Protein AF-A0A8H7W5C8-F1 (afdb_monomer_lite)

Structure (mmCIF, N/CA/C/O backbone):
data_AF-A0A8H7W5C8-F1
#
_entry.id   AF-A0A8H7W5C8-F1
#
loop_
_atom_site.group_PDB
_atom_site.id
_atom_site.type_symbol
_atom_site.label_atom_id
_atom_site.label_alt_id
_atom_site.label_comp_id
_atom_site.label_asym_id
_atom_site.label_entity_id
_atom_site.label_seq_id
_atom_site.pdbx_PDB_ins_code
_atom_site.Cartn_x
_atom_site.Cartn_y
_atom_site.Cartn_z
_atom_site.occupancy
_atom_site.B_iso_or_equiv
_atom_site.auth_seq_id
_atom_site.auth_comp_id
_atom_site.auth_asym_id
_atom_site.auth_atom_id
_atom_site.pdbx_PDB_model_num
ATOM 1 N N . MET A 1 1 ? 24.691 13.355 7.843 1.00 32.84 1 MET A N 1
ATOM 2 C CA . MET A 1 1 ? 24.941 12.085 8.563 1.00 32.84 1 MET A CA 1
ATOM 3 C C . MET A 1 1 ? 23.835 11.106 8.195 1.00 32.84 1 MET A C 1
ATOM 5 O O . MET A 1 1 ? 22.680 11.508 8.289 1.00 32.84 1 MET A O 1
ATOM 9 N N . PRO A 1 2 ? 24.126 9.882 7.724 1.00 46.62 2 PRO A N 1
ATOM 10 C CA . PRO A 1 2 ? 23.074 8.929 7.395 1.00 46.62 2 PRO A CA 1
ATOM 11 C C . PRO A 1 2 ? 22.453 8.427 8.700 1.00 46.62 2 PRO A C 1
ATOM 13 O O . PRO A 1 2 ? 23.161 7.895 9.550 1.00 46.62 2 PRO A O 1
ATOM 16 N N . VAL A 1 3 ? 21.143 8.592 8.882 1.00 44.09 3 VAL A N 1
ATOM 17 C CA . VAL A 1 3 ? 20.421 7.868 9.935 1.00 44.09 3 VAL A CA 1
ATOM 18 C C . VAL A 1 3 ? 20.293 6.422 9.451 1.00 44.09 3 VAL A C 1
ATOM 20 O O . VAL A 1 3 ? 19.599 6.185 8.460 1.00 44.09 3 VAL A O 1
ATOM 23 N N . PRO A 1 4 ? 20.946 5.432 10.083 1.00 51.75 4 PRO A N 1
ATOM 24 C CA . PRO A 1 4 ? 20.813 4.050 9.649 1.00 51.75 4 PRO A CA 1
ATOM 25 C C . PRO A 1 4 ? 19.378 3.594 9.922 1.00 51.75 4 PRO A C 1
ATOM 27 O O . PRO A 1 4 ? 18.852 3.839 11.008 1.00 51.75 4 PRO A O 1
ATOM 30 N N . ALA A 1 5 ? 18.759 2.854 8.999 1.00 56.44 5 ALA A N 1
ATOM 31 C CA . ALA A 1 5 ? 17.424 2.261 9.178 1.00 56.44 5 ALA A CA 1
ATOM 32 C C . ALA A 1 5 ? 17.261 1.474 10.505 1.00 56.44 5 ALA A C 1
ATOM 34 O O . ALA A 1 5 ? 16.152 1.313 11.015 1.00 56.44 5 ALA A O 1
ATOM 35 N N . LYS A 1 6 ? 18.378 1.046 11.113 1.00 56.91 6 LYS A N 1
ATOM 36 C CA . LYS A 1 6 ? 18.454 0.418 12.441 1.00 56.91 6 LYS A CA 1
ATOM 37 C C . LYS A 1 6 ? 17.928 1.308 13.580 1.00 56.91 6 LYS A C 1
ATOM 39 O O . LYS A 1 6 ? 17.433 0.772 14.566 1.00 56.91 6 LYS A O 1
ATOM 44 N N . GLN A 1 7 ? 17.985 2.636 13.461 1.00 61.12 7 GLN A N 1
ATOM 45 C CA . GLN A 1 7 ? 17.582 3.558 14.531 1.00 61.12 7 GLN A CA 1
ATOM 46 C C . GLN A 1 7 ? 16.075 3.477 14.835 1.00 61.12 7 GLN A C 1
ATOM 48 O O . GLN A 1 7 ? 15.700 3.450 16.002 1.00 61.12 7 GLN A O 1
ATOM 53 N N . LYS A 1 8 ? 15.218 3.347 13.809 1.00 63.00 8 LYS A N 1
ATOM 54 C CA . LYS A 1 8 ? 13.753 3.265 13.988 1.00 63.00 8 LYS A CA 1
ATOM 55 C C . LYS A 1 8 ? 13.312 2.001 14.734 1.00 63.00 8 LYS A C 1
ATOM 57 O O . LYS A 1 8 ? 12.404 2.052 15.556 1.00 63.00 8 LYS A O 1
ATOM 62 N N . ARG A 1 9 ? 13.967 0.860 14.478 1.00 62.75 9 ARG A N 1
ATOM 63 C CA . ARG A 1 9 ? 13.699 -0.377 15.237 1.00 62.75 9 ARG A CA 1
ATOM 64 C C . ARG A 1 9 ? 14.157 -0.249 16.690 1.00 62.75 9 ARG A C 1
ATOM 66 O O . ARG A 1 9 ? 13.482 -0.747 17.579 1.00 62.75 9 ARG A O 1
ATOM 73 N N . ARG A 1 10 ? 15.267 0.458 16.932 1.00 60.44 10 ARG A N 1
ATOM 74 C CA . ARG A 1 10 ? 15.790 0.690 18.284 1.00 60.44 10 ARG A CA 1
ATOM 75 C C . ARG A 1 10 ? 14.876 1.588 19.106 1.00 60.44 10 ARG A C 1
ATOM 77 O O . ARG A 1 10 ? 14.645 1.273 20.261 1.00 60.44 10 ARG A O 1
ATOM 84 N N . THR A 1 11 ? 14.304 2.652 18.543 1.00 61.00 11 THR A N 1
ATOM 85 C CA . THR A 1 11 ? 13.407 3.550 19.297 1.00 61.00 11 THR A CA 1
ATOM 86 C C . THR A 1 11 ? 12.165 2.843 19.839 1.00 61.00 11 THR A C 1
ATOM 88 O O . THR A 1 11 ? 11.768 3.125 20.962 1.00 61.00 11 THR A O 1
ATOM 91 N N . ALA A 1 12 ? 11.616 1.858 19.118 1.00 62.41 12 ALA A N 1
ATOM 92 C CA . ALA A 1 12 ? 10.509 1.038 19.623 1.00 62.41 12 ALA A CA 1
ATOM 93 C C . ALA A 1 12 ? 10.890 0.193 20.857 1.00 62.41 12 ALA A C 1
ATOM 95 O O . ALA A 1 12 ? 10.031 -0.144 21.661 1.00 62.41 12 ALA A O 1
ATOM 96 N N . GLN A 1 13 ? 12.177 -0.119 21.043 1.00 62.72 13 GLN A N 1
ATOM 97 C CA . GLN A 1 13 ? 12.674 -0.845 22.220 1.00 62.72 13 GLN A CA 1
ATOM 98 C C . GLN A 1 13 ? 12.836 0.054 23.457 1.00 62.72 13 GLN A C 1
ATOM 100 O O . GLN A 1 13 ? 13.095 -0.459 24.539 1.00 62.72 13 GLN A O 1
ATOM 105 N N . HIS A 1 14 ? 12.724 1.381 23.309 1.00 62.69 14 HIS A N 1
ATOM 106 C CA . HIS A 1 14 ? 12.890 2.332 24.416 1.00 62.69 14 HIS A CA 1
ATOM 107 C C . HIS A 1 14 ? 11.561 2.676 25.109 1.00 62.69 14 HIS A C 1
ATOM 109 O O . HIS A 1 14 ? 11.575 3.291 26.171 1.00 62.69 14 HIS A O 1
ATOM 115 N N . SER A 1 15 ? 10.419 2.271 24.544 1.00 65.69 15 SER A N 1
ATOM 116 C CA . SER A 1 15 ? 9.116 2.324 25.211 1.00 65.69 15 SER A CA 1
ATOM 117 C C . SER A 1 15 ? 8.824 0.978 25.877 1.00 65.69 15 SER A C 1
ATOM 119 O O . SER A 1 15 ? 8.686 -0.031 25.187 1.00 65.69 15 SER A O 1
ATOM 121 N N . GLY A 1 16 ? 8.742 0.952 27.208 1.00 66.06 16 GLY A N 1
ATOM 122 C CA . GLY A 1 16 ? 8.325 -0.231 27.960 1.00 66.06 16 GLY A CA 1
ATOM 123 C C . GLY A 1 16 ? 6.804 -0.304 28.079 1.00 66.06 16 GLY A C 1
ATOM 124 O O . GLY A 1 16 ? 6.159 0.702 28.368 1.00 66.06 16 GLY A O 1
ATOM 125 N N . ASN A 1 17 ? 6.233 -1.493 27.897 1.00 74.81 17 ASN A N 1
ATOM 126 C CA . ASN A 1 17 ? 4.843 -1.737 28.267 1.00 74.81 17 ASN A CA 1
ATOM 127 C C . ASN A 1 17 ? 4.774 -2.016 29.771 1.00 74.81 17 ASN A C 1
ATOM 129 O O . ASN A 1 17 ? 5.541 -2.830 30.285 1.00 74.81 17 ASN A O 1
ATOM 133 N N . VAL A 1 18 ? 3.843 -1.371 30.474 1.00 74.88 18 VAL A N 1
ATOM 134 C CA . VAL A 1 18 ? 3.522 -1.751 31.853 1.00 74.88 18 VAL A CA 1
ATOM 135 C C . VAL A 1 18 ? 2.689 -3.024 31.794 1.00 74.88 18 VAL A C 1
ATOM 137 O O . VAL A 1 18 ? 1.638 -3.057 31.156 1.00 74.88 18 VAL A O 1
ATOM 140 N N . GLN A 1 19 ? 3.173 -4.085 32.432 1.00 65.75 19 GLN A N 1
ATOM 141 C CA . GLN A 1 19 ? 2.445 -5.343 32.492 1.00 65.75 19 GLN A CA 1
ATOM 142 C C . GLN A 1 19 ? 1.270 -5.203 33.465 1.00 65.75 19 GLN A C 1
ATOM 144 O O . GLN A 1 19 ? 1.469 -4.943 34.652 1.00 65.75 19 GLN A O 1
ATOM 149 N N . SER A 1 20 ? 0.046 -5.354 32.958 1.00 69.94 20 SER A N 1
ATOM 150 C CA . SER A 1 20 ? -1.152 -5.435 33.795 1.00 69.94 20 SER A CA 1
ATOM 151 C C . SER A 1 20 ? -1.159 -6.733 34.605 1.00 69.94 20 SER A C 1
ATOM 153 O O . SER A 1 20 ? -0.524 -7.728 34.232 1.00 69.94 20 SER A O 1
ATOM 155 N N . SER A 1 21 ? -1.848 -6.727 35.748 1.00 77.38 21 SER A N 1
ATOM 156 C CA . SER A 1 21 ? -1.860 -7.884 36.641 1.00 77.38 21 SER A CA 1
ATOM 157 C C . SER A 1 21 ? -2.600 -9.060 35.999 1.00 77.38 21 SER A C 1
ATOM 159 O O . SER A 1 21 ? -3.510 -8.876 35.191 1.00 77.38 21 SER A O 1
ATOM 161 N N . LEU A 1 22 ? -2.265 -10.294 36.394 1.00 68.88 22 LEU A N 1
ATOM 162 C CA . LEU A 1 22 ? -2.990 -11.488 35.932 1.00 68.88 22 LEU A CA 1
ATOM 163 C C . LEU A 1 22 ? -4.500 -11.399 36.220 1.00 68.88 22 LEU A C 1
ATOM 165 O O . LEU A 1 22 ? -5.298 -11.912 35.443 1.00 68.88 22 LEU A O 1
ATOM 169 N N . ARG A 1 23 ? -4.901 -10.710 37.301 1.00 68.69 23 ARG A N 1
ATOM 170 C CA . ARG A 1 23 ? -6.317 -10.468 37.626 1.00 68.69 23 ARG A CA 1
ATOM 171 C C . ARG A 1 23 ? -7.012 -9.583 36.592 1.00 68.69 23 ARG A C 1
ATOM 173 O O . ARG A 1 23 ? -8.173 -9.831 36.288 1.00 68.69 23 ARG A O 1
ATOM 180 N N . ASP A 1 24 ? -6.314 -8.600 36.030 1.00 72.38 24 ASP A N 1
ATOM 181 C CA . ASP A 1 24 ? -6.887 -7.698 35.028 1.00 72.38 24 ASP A CA 1
ATOM 182 C C . ASP A 1 24 ? -7.165 -8.439 33.714 1.00 72.38 24 ASP A C 1
ATOM 184 O O . ASP A 1 24 ? -8.207 -8.229 33.102 1.00 72.38 24 ASP A O 1
ATOM 188 N N . TRP A 1 25 ? -6.294 -9.374 33.320 1.00 69.00 25 TRP A N 1
ATOM 189 C CA . TRP A 1 25 ? -6.463 -10.182 32.104 1.00 69.00 25 TRP A CA 1
ATOM 190 C C . TRP A 1 25 ? -7.680 -11.108 32.149 1.00 69.00 25 TRP A C 1
ATOM 192 O O . TRP A 1 25 ? -8.403 -11.219 31.162 1.00 69.00 25 TRP A O 1
ATOM 202 N N . PHE A 1 26 ? -7.937 -11.756 33.289 1.00 73.25 26 PHE A N 1
ATOM 203 C CA . PHE A 1 26 ? -9.097 -12.643 33.427 1.00 73.25 26 PHE A CA 1
ATOM 204 C C . PHE A 1 26 ? -10.426 -11.884 33.526 1.00 73.25 26 PHE A C 1
ATOM 206 O O . PHE A 1 26 ? -11.463 -12.436 33.166 1.00 73.25 26 PHE A O 1
ATOM 213 N N . ASN A 1 27 ? -10.401 -10.624 33.970 1.00 74.00 27 ASN A N 1
ATOM 214 C CA . ASN A 1 27 ? -11.610 -9.835 34.209 1.00 74.00 27 ASN A CA 1
ATOM 215 C C . ASN A 1 27 ? -12.005 -8.901 33.050 1.00 74.00 27 ASN A C 1
ATOM 217 O O . ASN A 1 27 ? -13.118 -8.383 33.065 1.00 74.00 27 ASN A O 1
ATOM 221 N N . THR A 1 28 ? -11.131 -8.659 32.063 1.00 71.25 28 THR A N 1
ATOM 222 C CA . THR A 1 28 ? -11.368 -7.646 31.006 1.00 71.25 28 THR A CA 1
ATOM 223 C C . THR A 1 28 ? -11.696 -8.208 29.619 1.00 71.25 28 THR A C 1
ATOM 225 O O . THR A 1 28 ? -12.058 -7.441 28.728 1.00 71.25 28 THR A O 1
ATOM 228 N N . GLY A 1 29 ? -11.665 -9.532 29.429 1.00 77.25 29 GLY A N 1
ATOM 229 C CA . GLY A 1 29 ? -11.892 -10.151 28.117 1.00 77.25 29 GLY A CA 1
ATOM 230 C C . GLY A 1 29 ? -10.822 -9.764 27.084 1.00 77.25 29 GLY A C 1
ATOM 231 O O . GLY A 1 29 ? -9.772 -9.222 27.422 1.00 77.25 29 GLY A O 1
ATOM 232 N N . TYR A 1 30 ? -11.061 -10.066 25.804 1.00 81.31 30 TYR A N 1
ATOM 233 C CA . TYR A 1 30 ? -10.150 -9.646 24.734 1.00 81.31 30 TYR A CA 1
ATOM 234 C C . TYR A 1 30 ? -10.321 -8.151 24.418 1.00 81.31 30 TYR A C 1
ATOM 236 O O . TYR A 1 30 ? -11.457 -7.672 24.361 1.00 81.31 30 TYR A O 1
ATOM 244 N N . PRO A 1 31 ? -9.226 -7.411 24.157 1.00 82.19 31 PRO A N 1
ATOM 245 C CA . PRO A 1 31 ? -9.317 -6.002 23.806 1.00 82.19 31 PRO A CA 1
ATOM 246 C C . PRO A 1 31 ? -10.060 -5.825 22.480 1.00 82.19 31 PRO A C 1
ATOM 248 O O . PRO A 1 31 ? -9.808 -6.535 21.504 1.00 82.19 31 PRO A O 1
ATOM 251 N N . ALA A 1 32 ? -10.954 -4.839 22.428 1.00 86.19 32 ALA A N 1
ATOM 252 C CA . ALA A 1 32 ? -11.569 -4.428 21.176 1.00 86.19 32 ALA A CA 1
ATOM 253 C C . ALA A 1 32 ? -10.499 -3.815 20.257 1.00 86.19 32 ALA A C 1
ATOM 255 O O . ALA A 1 32 ? -9.830 -2.852 20.626 1.00 86.19 32 ALA A O 1
ATOM 256 N N . LEU A 1 33 ? -10.343 -4.374 19.056 1.00 90.56 33 LEU A N 1
ATOM 257 C CA . LEU A 1 33 ? -9.371 -3.903 18.057 1.00 90.56 33 LEU A CA 1
ATOM 258 C C . LEU A 1 33 ? -9.978 -2.912 17.054 1.00 90.56 33 LEU A C 1
ATOM 260 O O . LEU A 1 33 ? -9.249 -2.270 16.294 1.00 90.56 33 LEU A O 1
ATOM 264 N N . SER A 1 34 ? -11.307 -2.786 17.061 1.00 90.81 34 SER A N 1
ATOM 265 C CA . SER A 1 34 ? -12.035 -1.900 16.165 1.00 90.81 34 SER A CA 1
ATOM 266 C C . SER A 1 34 ? -11.958 -0.452 16.621 1.00 90.81 34 SER A C 1
ATOM 268 O O . SER A 1 34 ? -12.061 -0.167 17.814 1.00 90.81 34 SER A O 1
ATOM 270 N N . THR A 1 35 ? -11.880 0.472 15.674 1.00 91.94 35 THR A N 1
ATOM 271 C CA . THR A 1 35 ? -11.871 1.910 15.954 1.00 91.94 35 THR A CA 1
ATOM 272 C C . THR A 1 35 ? -12.456 2.691 14.784 1.00 91.94 35 THR A C 1
ATOM 274 O O . THR A 1 35 ? -12.699 2.126 13.720 1.00 91.94 35 THR A O 1
ATOM 277 N N . THR A 1 36 ? -12.696 3.985 14.969 1.00 90.81 36 THR A N 1
ATOM 278 C CA . THR A 1 36 ? -13.186 4.872 13.912 1.00 90.81 36 THR A CA 1
ATOM 279 C C . THR A 1 36 ? -12.086 5.843 13.506 1.00 90.81 36 THR A C 1
ATOM 281 O O . THR A 1 36 ? -11.566 6.580 14.340 1.00 90.81 36 THR A O 1
ATOM 284 N N . VAL A 1 37 ? -11.750 5.878 12.217 1.00 86.44 37 VAL A N 1
ATOM 285 C CA . VAL A 1 37 ? -10.741 6.778 11.638 1.00 86.44 37 VAL A CA 1
ATOM 286 C C . VAL A 1 37 ? -11.389 7.541 10.489 1.00 86.44 37 VAL A C 1
ATOM 288 O O . VAL A 1 37 ? -11.983 6.928 9.611 1.00 86.44 37 VAL A O 1
ATOM 291 N N . LEU A 1 38 ? -11.318 8.878 10.501 1.00 84.94 38 LEU A N 1
ATOM 292 C CA . LEU A 1 38 ? -11.944 9.742 9.480 1.00 84.94 38 LEU A CA 1
ATOM 293 C C . LEU A 1 38 ? -13.448 9.448 9.256 1.00 84.94 38 LEU A C 1
ATOM 295 O O . LEU A 1 38 ? -13.951 9.523 8.141 1.00 84.94 38 LEU A O 1
ATOM 299 N N . GLY A 1 39 ? -14.165 9.070 10.321 1.00 84.81 39 GLY A N 1
ATOM 300 C CA . GLY A 1 39 ? -15.584 8.694 10.258 1.00 84.81 39 GLY A CA 1
ATOM 301 C C . GLY A 1 39 ? -15.862 7.265 9.767 1.00 84.81 39 GLY A C 1
ATOM 302 O O . GLY A 1 39 ? -17.012 6.837 9.807 1.00 84.81 39 GLY A O 1
ATOM 303 N N . GLN A 1 40 ? -14.836 6.505 9.371 1.00 80.69 40 GLN A N 1
ATOM 304 C CA . GLN A 1 40 ? -14.950 5.111 8.931 1.00 80.69 40 GLN A CA 1
ATOM 305 C C . GLN A 1 40 ? -14.688 4.147 10.081 1.00 80.69 40 GLN A C 1
ATOM 307 O O . GLN A 1 40 ? -13.679 4.271 10.777 1.00 80.69 40 GLN A O 1
ATOM 312 N N . LYS A 1 41 ? -15.564 3.155 10.261 1.00 86.06 41 LYS A N 1
ATOM 313 C CA . LYS A 1 41 ? -15.361 2.091 11.249 1.00 86.06 41 LYS A CA 1
ATOM 314 C C . LYS A 1 41 ? -14.419 1.032 10.678 1.00 86.06 41 LYS A C 1
ATOM 316 O O . LYS A 1 41 ? -14.750 0.373 9.700 1.00 86.06 41 LYS A O 1
ATOM 321 N N . LEU A 1 42 ? -13.274 0.850 11.322 1.00 85.88 42 LEU A N 1
ATOM 322 C CA . LEU A 1 42 ? -12.274 -0.154 10.983 1.00 85.88 42 LEU A CA 1
ATOM 323 C C . LEU A 1 42 ? -12.344 -1.321 11.963 1.00 85.88 42 LEU A C 1
ATOM 325 O O . LEU A 1 42 ? -12.476 -1.119 13.171 1.00 85.88 42 LEU A O 1
ATOM 329 N N . SER A 1 43 ? -12.214 -2.540 11.441 1.00 87.19 43 SER A N 1
ATOM 330 C CA . SER A 1 43 ? -12.154 -3.765 12.252 1.00 87.19 43 SER A CA 1
ATOM 331 C C . SER A 1 43 ? -10.856 -3.854 13.058 1.00 87.19 43 SER A C 1
ATOM 333 O O . SER A 1 43 ? -10.854 -4.379 14.169 1.00 87.19 43 SER A O 1
ATOM 335 N N . TYR A 1 44 ? -9.774 -3.292 12.510 1.00 87.50 44 TYR A N 1
ATOM 336 C CA . TYR A 1 44 ? -8.436 -3.290 13.090 1.00 87.50 44 TYR A CA 1
ATOM 337 C C . TYR A 1 44 ? -7.744 -1.950 12.823 1.00 87.50 44 TYR A C 1
ATOM 339 O O . TYR A 1 44 ? -7.877 -1.385 11.737 1.00 87.50 44 TYR A O 1
ATOM 347 N N . LEU A 1 45 ? -6.950 -1.463 13.781 1.00 88.25 45 LEU A N 1
ATOM 348 C CA . LEU A 1 45 ? -6.103 -0.277 13.606 1.00 88.25 45 LEU A CA 1
ATOM 349 C C . LEU A 1 45 ? -4.773 -0.633 12.913 1.00 88.25 45 LEU A C 1
ATOM 351 O O . LEU A 1 45 ? -3.687 -0.414 13.444 1.00 88.25 45 LEU A O 1
ATOM 355 N N . ILE A 1 46 ? -4.865 -1.219 11.723 1.00 90.81 46 ILE A N 1
ATOM 356 C CA . ILE A 1 46 ? -3.729 -1.487 10.835 1.00 90.81 46 ILE A CA 1
ATOM 357 C C . ILE A 1 46 ? -4.122 -1.134 9.404 1.00 90.81 46 ILE A C 1
ATOM 359 O O . ILE A 1 46 ? -5.288 -1.237 9.040 1.00 90.81 46 ILE A O 1
ATOM 363 N N . ALA A 1 47 ? -3.149 -0.724 8.597 1.00 89.94 47 ALA A N 1
ATOM 364 C CA . ALA A 1 47 ? -3.348 -0.394 7.192 1.00 89.94 47 ALA A CA 1
ATOM 365 C C . ALA A 1 47 ? -2.112 -0.780 6.378 1.00 89.94 47 ALA A C 1
ATOM 367 O O . ALA A 1 47 ? -0.995 -0.819 6.905 1.00 89.94 47 ALA A O 1
ATOM 368 N N . ILE A 1 48 ? -2.306 -1.023 5.085 1.00 91.62 48 ILE A N 1
ATOM 369 C CA . ILE A 1 48 ? -1.205 -1.221 4.146 1.00 91.62 48 ILE A CA 1
ATOM 370 C C . ILE A 1 48 ? -0.630 0.144 3.763 1.00 91.62 48 ILE A C 1
ATOM 372 O O . ILE A 1 48 ? -1.329 1.007 3.224 1.00 91.62 48 ILE A O 1
ATOM 376 N N . ALA A 1 49 ? 0.656 0.327 4.065 1.00 91.38 49 ALA A N 1
ATOM 377 C CA . ALA A 1 49 ? 1.386 1.553 3.778 1.00 91.38 49 ALA A CA 1
ATOM 378 C C . ALA A 1 49 ? 1.580 1.781 2.272 1.00 91.38 49 ALA A C 1
ATOM 380 O O . ALA A 1 49 ? 1.598 0.843 1.474 1.00 91.38 49 ALA A O 1
ATOM 381 N N . LEU A 1 50 ? 1.796 3.047 1.920 1.00 88.19 50 LEU A N 1
ATOM 382 C CA . LEU A 1 50 ? 1.981 3.493 0.550 1.00 88.19 50 LEU A CA 1
ATOM 383 C C . LEU A 1 50 ? 3.310 2.977 -0.010 1.00 88.19 50 LEU A C 1
ATOM 385 O O . LEU A 1 50 ? 4.380 3.408 0.423 1.00 88.19 50 LEU A O 1
ATOM 389 N N . ILE A 1 51 ? 3.251 2.070 -0.984 1.00 90.06 51 ILE A N 1
ATOM 390 C CA . ILE A 1 51 ? 4.436 1.525 -1.658 1.00 90.06 51 ILE A CA 1
ATOM 391 C C . ILE A 1 51 ? 4.209 1.583 -3.168 1.00 90.06 51 ILE A C 1
ATOM 393 O O . ILE A 1 51 ? 3.202 1.077 -3.660 1.00 90.06 51 ILE A O 1
ATOM 397 N N . GLY A 1 52 ? 5.137 2.214 -3.891 1.00 87.50 52 GLY A N 1
ATOM 398 C CA . GLY A 1 52 ? 5.138 2.256 -5.355 1.00 87.50 52 GLY A CA 1
ATOM 399 C C . GLY A 1 52 ? 5.887 1.083 -5.991 1.00 87.50 52 GLY A C 1
ATOM 400 O O . GLY A 1 52 ? 6.681 0.416 -5.329 1.00 87.50 52 GLY A O 1
ATO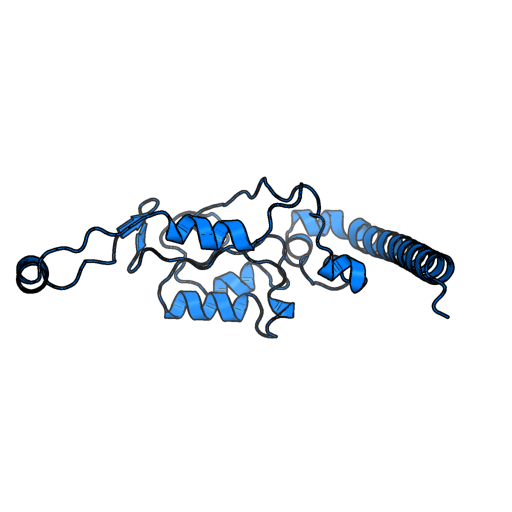M 401 N N . ALA A 1 53 ? 5.652 0.878 -7.287 1.00 86.75 53 ALA A N 1
ATOM 402 C CA . ALA A 1 53 ? 6.299 -0.120 -8.138 1.00 86.75 53 ALA A CA 1
ATOM 403 C C . ALA A 1 53 ? 6.263 -1.547 -7.558 1.00 86.75 53 ALA A C 1
ATOM 405 O O . ALA A 1 53 ? 7.257 -2.276 -7.592 1.00 86.75 53 ALA A O 1
ATOM 406 N N . GLN A 1 54 ? 5.107 -1.969 -7.033 1.00 91.31 54 GLN A N 1
ATOM 407 C CA . GLN A 1 54 ? 4.979 -3.268 -6.356 1.00 91.31 54 GLN A CA 1
ATOM 408 C C . GLN A 1 54 ? 5.191 -4.453 -7.307 1.00 91.31 54 GLN A C 1
ATOM 410 O O . GLN A 1 54 ? 5.568 -5.538 -6.861 1.00 91.31 54 GLN A O 1
ATOM 415 N N . ILE A 1 55 ? 5.052 -4.218 -8.617 1.00 89.81 55 ILE A N 1
ATOM 416 C CA . ILE A 1 55 ? 5.352 -5.187 -9.676 1.00 89.81 55 ILE A CA 1
ATOM 417 C C . ILE A 1 55 ? 6.781 -5.752 -9.593 1.00 89.81 55 ILE A C 1
ATOM 419 O O . ILE A 1 55 ? 7.020 -6.897 -9.965 1.00 89.81 55 ILE A O 1
ATOM 423 N N . ILE A 1 56 ? 7.725 -4.979 -9.038 1.00 89.31 56 ILE A N 1
ATOM 424 C CA . ILE A 1 56 ? 9.118 -5.406 -8.833 1.00 89.31 56 ILE A CA 1
ATOM 425 C C . ILE A 1 56 ? 9.194 -6.571 -7.836 1.00 89.31 56 ILE A C 1
ATOM 427 O O . ILE A 1 56 ? 10.077 -7.418 -7.933 1.00 89.31 56 ILE A O 1
ATOM 431 N N . SER A 1 57 ? 8.286 -6.609 -6.857 1.00 89.38 57 SER A N 1
ATOM 432 C CA . SER A 1 57 ? 8.256 -7.647 -5.820 1.00 89.38 57 SER A CA 1
ATOM 433 C C . SER A 1 57 ? 7.348 -8.822 -6.177 1.00 89.38 57 SER A C 1
ATOM 435 O O . SER A 1 57 ? 7.621 -9.948 -5.764 1.00 89.38 57 SER A O 1
ATOM 437 N N . ASN A 1 58 ? 6.262 -8.584 -6.914 1.00 92.31 58 ASN A N 1
ATOM 438 C CA . ASN A 1 58 ? 5.315 -9.621 -7.307 1.00 92.31 58 ASN A CA 1
ATOM 439 C C . ASN A 1 58 ? 4.608 -9.247 -8.613 1.00 92.31 58 ASN A C 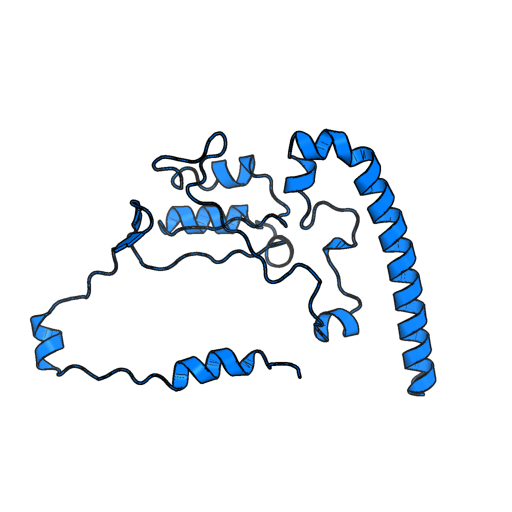1
ATOM 441 O O . ASN A 1 58 ? 4.176 -8.111 -8.768 1.00 92.31 58 ASN A O 1
ATOM 445 N N . THR A 1 59 ? 4.405 -10.211 -9.511 1.00 90.25 59 THR A N 1
ATOM 446 C CA . THR A 1 59 ? 3.749 -9.991 -10.815 1.00 90.25 59 THR A CA 1
ATOM 447 C C . THR A 1 59 ? 2.291 -9.534 -10.716 1.00 90.25 59 THR A C 1
ATOM 449 O O . THR A 1 59 ? 1.780 -8.933 -11.655 1.00 90.25 59 THR A O 1
ATOM 452 N N . GLY A 1 60 ? 1.617 -9.778 -9.591 1.00 89.38 60 GLY A N 1
ATOM 453 C CA . GLY A 1 60 ? 0.285 -9.249 -9.303 1.00 89.38 60 GLY A CA 1
ATOM 454 C C . GLY A 1 60 ? 0.271 -7.775 -8.878 1.00 89.38 60 GLY A C 1
ATOM 455 O O . GLY A 1 60 ? -0.803 -7.175 -8.829 1.00 89.38 60 GLY A O 1
ATOM 456 N N . GLY A 1 61 ? 1.437 -7.187 -8.587 1.00 91.69 61 GLY A N 1
ATOM 457 C CA . GLY A 1 61 ? 1.611 -5.768 -8.277 1.00 91.69 61 GLY A CA 1
ATOM 458 C C . GLY A 1 61 ? 0.625 -5.243 -7.235 1.00 91.69 61 GLY A C 1
ATOM 459 O O . GLY A 1 61 ? 0.296 -5.916 -6.257 1.00 91.69 61 GLY A O 1
ATOM 460 N N . GLU A 1 62 ? 0.126 -4.030 -7.462 1.00 92.00 62 GLU A N 1
ATOM 461 C CA . GLU A 1 62 ? -0.805 -3.387 -6.535 1.00 92.00 62 GLU A CA 1
ATOM 462 C C . GLU A 1 62 ? -2.198 -4.041 -6.538 1.00 92.00 62 GLU A C 1
ATOM 464 O O . GLU A 1 62 ? -2.903 -3.950 -5.537 1.00 92.00 62 GLU A O 1
ATOM 469 N N . ILE A 1 63 ? -2.594 -4.745 -7.608 1.00 91.81 63 ILE A N 1
ATOM 470 C CA . ILE A 1 63 ? -3.883 -5.459 -7.682 1.00 91.81 63 ILE A CA 1
ATOM 471 C C . ILE A 1 63 ? -3.927 -6.595 -6.657 1.00 91.81 63 ILE A C 1
ATOM 473 O O . ILE A 1 63 ? -4.920 -6.738 -5.941 1.00 91.81 63 ILE A O 1
ATOM 477 N N . ALA A 1 64 ? -2.852 -7.380 -6.548 1.00 93.69 64 ALA A N 1
ATOM 478 C CA . ALA A 1 64 ? -2.773 -8.466 -5.572 1.00 93.69 64 ALA A CA 1
ATOM 479 C C . ALA A 1 64 ? -2.873 -7.937 -4.134 1.00 93.69 64 ALA A C 1
ATOM 481 O O . ALA A 1 64 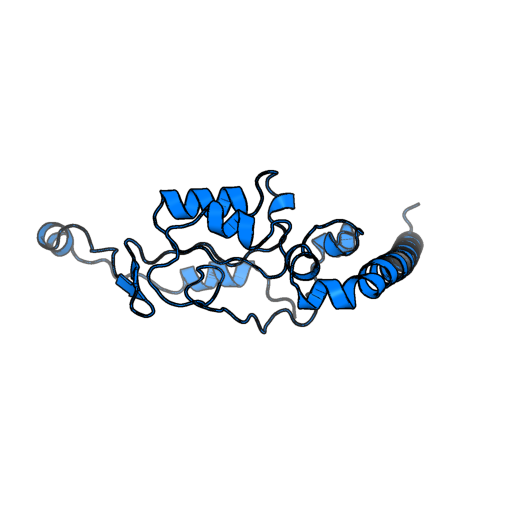? -3.609 -8.485 -3.314 1.00 93.69 64 ALA A O 1
ATOM 482 N N . VAL A 1 65 ? -2.187 -6.830 -3.840 1.00 93.25 65 VAL A N 1
ATOM 483 C CA . VAL A 1 65 ? -2.215 -6.211 -2.509 1.00 93.25 65 VAL A CA 1
ATOM 484 C C . VAL A 1 65 ? -3.572 -5.573 -2.210 1.00 93.25 65 VAL A C 1
ATOM 486 O O . VAL A 1 65 ? -4.080 -5.720 -1.100 1.00 93.25 65 VAL A O 1
ATOM 489 N N . ALA A 1 66 ? -4.196 -4.921 -3.193 1.00 90.44 66 ALA A N 1
ATOM 490 C CA . ALA A 1 66 ? -5.533 -4.352 -3.054 1.00 90.44 66 ALA A CA 1
ATOM 491 C C . ALA A 1 66 ? -6.596 -5.434 -2.806 1.00 90.44 66 ALA A C 1
ATOM 493 O O . ALA A 1 66 ? -7.455 -5.248 -1.946 1.00 90.44 66 ALA A O 1
ATOM 494 N N . THR A 1 67 ? -6.494 -6.571 -3.500 1.00 91.31 67 THR A N 1
ATOM 495 C CA . THR A 1 67 ? -7.382 -7.730 -3.313 1.00 91.31 67 THR A CA 1
ATOM 496 C C . THR A 1 67 ? -7.237 -8.298 -1.901 1.00 91.31 67 THR A C 1
ATOM 498 O O . THR A 1 67 ? -8.225 -8.426 -1.184 1.00 91.31 67 THR A O 1
ATOM 501 N N . ALA A 1 68 ? -6.003 -8.541 -1.450 1.00 92.06 68 ALA A N 1
ATOM 502 C CA . ALA A 1 68 ? -5.744 -9.044 -0.101 1.00 92.06 68 ALA A CA 1
ATOM 503 C C . ALA A 1 68 ? -6.232 -8.072 0.989 1.00 92.06 68 ALA A C 1
ATOM 505 O O . ALA A 1 68 ? -6.781 -8.490 2.006 1.00 92.06 68 ALA A O 1
ATOM 506 N N . ALA A 1 69 ? -6.069 -6.763 0.783 1.00 89.62 69 AL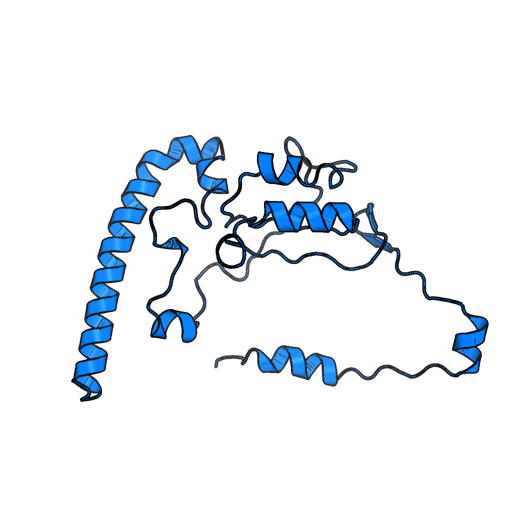A A N 1
ATOM 507 C CA . ALA A 1 69 ? -6.577 -5.759 1.713 1.00 89.62 69 ALA A CA 1
ATOM 508 C C . ALA A 1 69 ? -8.114 -5.752 1.783 1.00 89.62 69 ALA A C 1
ATOM 510 O O . ALA A 1 69 ? -8.671 -5.600 2.871 1.00 89.62 69 ALA A O 1
ATOM 511 N N . ALA A 1 70 ? -8.789 -5.960 0.647 1.00 86.56 70 ALA A N 1
ATOM 512 C CA . ALA A 1 70 ? -10.241 -6.092 0.590 1.00 86.56 70 ALA A CA 1
ATOM 513 C C . ALA A 1 70 ? -10.727 -7.352 1.328 1.00 86.56 70 ALA A C 1
ATOM 515 O O . ALA A 1 70 ? -11.659 -7.262 2.126 1.00 86.56 70 ALA A O 1
ATOM 516 N N . GLU A 1 71 ? -10.066 -8.498 1.126 1.00 89.38 71 GLU A N 1
ATOM 517 C CA . GLU A 1 71 ? -10.371 -9.760 1.822 1.00 89.38 71 GLU A CA 1
ATOM 518 C C . GLU A 1 71 ? -10.191 -9.648 3.340 1.00 89.38 71 GLU A C 1
ATOM 520 O O . GLU A 1 71 ? -11.008 -10.150 4.111 1.00 89.38 71 GLU A O 1
ATOM 525 N N . LEU A 1 72 ? -9.139 -8.953 3.778 1.00 88.12 72 LEU A N 1
ATOM 526 C CA . LEU A 1 72 ? -8.840 -8.736 5.195 1.00 88.12 72 LEU A CA 1
ATOM 527 C C . LEU A 1 72 ? -9.636 -7.582 5.817 1.00 88.12 72 LEU A C 1
ATOM 529 O O . LEU A 1 72 ? -9.549 -7.368 7.027 1.00 88.12 72 LEU A O 1
ATOM 533 N N . ASN A 1 73 ? -10.406 -6.841 5.014 1.00 85.00 73 ASN A N 1
ATOM 534 C CA . ASN A 1 73 ? -11.142 -5.651 5.433 1.00 85.00 73 ASN A CA 1
ATOM 535 C C . ASN A 1 73 ? -10.247 -4.633 6.171 1.00 85.00 73 ASN A C 1
ATOM 537 O O . ASN A 1 73 ? -10.584 -4.131 7.250 1.00 85.00 73 ASN A O 1
ATOM 541 N N . ILE A 1 74 ? -9.073 -4.359 5.594 1.00 87.56 74 ILE A N 1
ATOM 542 C CA . ILE A 1 74 ? -8.123 -3.360 6.094 1.00 87.56 74 ILE A CA 1
ATOM 543 C C . ILE A 1 74 ? -7.899 -2.257 5.053 1.00 87.56 74 ILE A C 1
ATOM 545 O O . ILE A 1 74 ? -7.937 -2.520 3.849 1.00 87.56 74 ILE A O 1
ATOM 549 N N . PRO A 1 75 ? -7.621 -1.013 5.480 1.00 87.19 75 PRO A N 1
ATOM 550 C CA . PRO A 1 75 ? -7.319 0.066 4.552 1.00 87.19 75 PRO A CA 1
ATOM 551 C C . PRO A 1 75 ? -6.071 -0.213 3.711 1.00 87.19 75 PRO A C 1
ATOM 553 O O . PRO A 1 75 ? -5.036 -0.663 4.214 1.00 87.19 75 PRO A O 1
ATOM 556 N N . PHE A 1 76 ? -6.162 0.145 2.434 1.00 88.44 76 PHE A N 1
ATOM 557 C CA . PHE A 1 76 ? -5.068 0.116 1.473 1.00 88.44 76 PHE A CA 1
ATOM 558 C C . PHE A 1 76 ? -4.814 1.520 0.929 1.00 88.44 76 PHE A C 1
ATOM 560 O O . PHE A 1 76 ? -5.754 2.257 0.632 1.00 88.44 76 PHE A O 1
ATOM 567 N N . THR A 1 77 ? -3.540 1.886 0.789 1.00 88.50 77 THR A N 1
ATOM 568 C CA . THR A 1 77 ? -3.129 3.173 0.222 1.00 88.50 77 THR A CA 1
ATOM 569 C C . THR A 1 77 ? -2.376 2.949 -1.089 1.00 88.50 77 THR A C 1
ATOM 571 O O . THR A 1 77 ? -1.400 2.200 -1.140 1.00 88.50 77 THR A O 1
ATOM 574 N N . LEU A 1 78 ? -2.846 3.587 -2.166 1.00 88.38 78 LEU A N 1
ATOM 575 C CA . LEU A 1 78 ? -2.278 3.451 -3.510 1.00 88.38 78 LEU A CA 1
ATOM 576 C C . LEU A 1 78 ? -1.327 4.612 -3.825 1.00 88.38 78 LEU A C 1
ATOM 578 O O . LEU A 1 78 ? -1.710 5.773 -3.691 1.00 88.38 78 LEU A O 1
ATOM 582 N N . SER A 1 79 ? -0.096 4.291 -4.237 1.00 88.56 79 SER A N 1
ATOM 583 C CA . SER A 1 79 ? 0.944 5.274 -4.588 1.00 88.56 79 SER A CA 1
ATOM 584 C C . SER A 1 79 ? 0.629 5.995 -5.896 1.00 88.56 79 SER A C 1
ATOM 586 O O . SER A 1 79 ? -0.128 5.477 -6.703 1.00 88.56 79 SER A O 1
ATOM 588 N N . SER A 1 80 ? 1.249 7.150 -6.147 1.00 84.25 80 SER A N 1
ATOM 589 C CA . SER A 1 80 ? 1.281 7.755 -7.488 1.00 84.25 80 SER A CA 1
ATOM 590 C C . SER A 1 80 ? 2.262 7.043 -8.431 1.00 84.25 80 SER A C 1
ATOM 592 O O . SER A 1 80 ? 2.115 7.107 -9.649 1.00 84.25 80 SER A O 1
ATOM 594 N N . ALA A 1 81 ? 3.248 6.336 -7.873 1.00 85.81 81 ALA A N 1
ATOM 595 C CA . ALA A 1 81 ? 4.252 5.597 -8.624 1.00 85.81 81 ALA A CA 1
ATOM 596 C C . ALA A 1 81 ? 3.856 4.119 -8.768 1.00 85.81 81 ALA A C 1
ATOM 598 O O . ALA A 1 81 ? 4.507 3.247 -8.194 1.00 85.81 81 ALA A O 1
ATOM 599 N N . THR A 1 82 ? 2.792 3.817 -9.510 1.00 83.88 82 THR A N 1
ATOM 600 C CA . THR A 1 82 ? 2.284 2.441 -9.705 1.00 83.88 82 THR A CA 1
ATOM 601 C C . THR A 1 82 ? 2.541 1.927 -11.116 1.00 83.88 82 THR A C 1
ATOM 603 O O . THR A 1 82 ? 2.818 2.699 -12.035 1.00 83.88 82 THR A O 1
ATOM 606 N N . TRP A 1 83 ? 2.452 0.606 -11.281 1.00 85.25 83 TRP A N 1
ATOM 607 C CA . TRP A 1 83 ? 2.371 -0.042 -12.600 1.00 85.25 83 TRP A CA 1
ATOM 608 C C . TRP A 1 83 ? 0.917 -0.281 -13.039 1.00 85.25 83 TRP A C 1
ATOM 610 O O . TRP A 1 83 ? 0.642 -0.519 -14.209 1.00 85.25 83 TRP A O 1
ATOM 620 N N . THR A 1 84 ? -0.031 -0.238 -12.105 1.00 84.75 84 THR A N 1
ATOM 621 C CA . THR A 1 84 ? -1.446 -0.527 -12.356 1.00 84.75 84 THR A CA 1
ATOM 622 C C . THR A 1 84 ? -2.301 0.739 -12.318 1.00 84.75 84 THR A C 1
ATOM 624 O O . THR A 1 84 ? -2.009 1.694 -11.590 1.00 84.75 84 THR A O 1
ATOM 627 N N . SER A 1 85 ? -3.365 0.749 -13.126 1.00 82.31 85 SER A N 1
ATOM 628 C CA . SER A 1 85 ? -4.274 1.889 -13.252 1.00 82.31 85 SER A CA 1
ATOM 629 C C . SER A 1 85 ? -5.200 2.024 -12.036 1.00 82.31 85 SER A C 1
ATOM 631 O O . SER A 1 85 ? -5.576 1.026 -11.411 1.00 82.31 85 SER A O 1
ATOM 633 N N . PHE A 1 86 ? -5.667 3.248 -11.749 1.00 77.62 86 PHE A N 1
ATOM 634 C CA . PHE A 1 86 ? -6.687 3.491 -10.714 1.00 77.62 86 PHE A CA 1
ATOM 635 C C . PHE A 1 86 ? -7.919 2.602 -10.887 1.00 77.62 86 PHE A C 1
ATOM 637 O O . PHE A 1 86 ? -8.469 2.103 -9.910 1.00 77.62 86 PHE A O 1
ATOM 644 N N . LYS A 1 87 ? -8.346 2.410 -12.139 1.00 79.69 87 LYS A N 1
ATOM 645 C CA . LYS A 1 87 ? -9.553 1.660 -12.483 1.00 79.69 87 LYS A CA 1
ATOM 646 C C . LYS A 1 87 ? -9.417 0.178 -12.154 1.00 79.69 87 LYS A C 1
ATOM 648 O O . LYS A 1 87 ? -10.394 -0.449 -11.762 1.00 79.69 87 LYS A O 1
ATOM 653 N N . ASP A 1 88 ? -8.242 -0.399 -12.360 1.00 85.62 88 ASP A N 1
ATOM 654 C CA . ASP A 1 88 ? -8.056 -1.829 -12.127 1.00 85.62 88 ASP A CA 1
ATOM 655 C C . ASP A 1 88 ? -7.835 -2.124 -10.646 1.00 85.62 88 ASP A C 1
ATOM 657 O O . ASP A 1 88 ? -8.389 -3.092 -10.129 1.00 85.62 88 ASP A O 1
ATOM 661 N N . VAL A 1 89 ? -7.156 -1.225 -9.929 1.00 85.69 89 VAL A N 1
ATOM 662 C CA . VAL A 1 89 ? -7.054 -1.297 -8.467 1.00 85.69 89 VAL A CA 1
ATOM 663 C C . VAL A 1 89 ? -8.419 -1.099 -7.798 1.00 85.69 89 VAL A C 1
ATOM 665 O O . VAL A 1 89 ? -8.756 -1.846 -6.881 1.00 85.69 89 VAL A O 1
ATOM 668 N N . SER A 1 90 ? -9.241 -0.151 -8.261 1.00 81.50 90 SER A N 1
ATOM 669 C CA . SER A 1 90 ? -10.571 0.081 -7.676 1.00 81.50 90 SER A CA 1
ATOM 670 C C . SER A 1 90 ? -11.548 -1.068 -7.933 1.00 81.50 90 SER A C 1
ATOM 672 O O . SER A 1 90 ? -12.373 -1.370 -7.077 1.00 81.50 90 SER A O 1
ATOM 674 N N . LYS A 1 91 ? -11.431 -1.773 -9.067 1.00 83.31 91 LYS A N 1
ATOM 675 C CA . LYS A 1 91 ? -12.171 -3.027 -9.299 1.00 83.31 91 LYS A CA 1
ATOM 676 C C . LYS A 1 91 ? -11.739 -4.142 -8.350 1.00 83.31 91 LYS A C 1
ATOM 678 O O . LYS A 1 91 ? -12.583 -4.926 -7.932 1.00 83.31 91 LYS A O 1
ATOM 683 N N . ALA A 1 92 ? -10.442 -4.234 -8.054 1.00 85.12 92 ALA A N 1
ATOM 684 C CA . ALA A 1 92 ? -9.893 -5.245 -7.153 1.00 85.12 92 ALA A CA 1
ATOM 685 C C . ALA A 1 92 ? -10.252 -4.978 -5.682 1.00 85.12 92 ALA A C 1
ATOM 687 O O . ALA A 1 92 ? -10.361 -5.911 -4.892 1.00 85.12 92 ALA A O 1
ATOM 688 N N . ASN A 1 93 ? -10.475 -3.710 -5.322 1.00 79.56 93 ASN A N 1
ATOM 689 C CA . ASN A 1 93 ? -10.913 -3.298 -3.993 1.00 79.56 93 ASN A CA 1
ATOM 690 C C . ASN A 1 93 ? -12.126 -2.346 -4.064 1.00 79.56 93 ASN A C 1
ATOM 692 O O . ASN A 1 93 ? -11.986 -1.135 -3.870 1.00 79.56 93 ASN A O 1
ATOM 696 N N . PRO A 1 94 ? -13.331 -2.878 -4.340 1.00 65.38 94 PRO A N 1
ATOM 697 C CA . PRO A 1 94 ? -14.539 -2.067 -4.485 1.00 65.38 94 PRO A CA 1
ATOM 698 C C . PRO A 1 94 ? -15.094 -1.577 -3.135 1.00 65.38 94 PRO A C 1
ATOM 700 O O . PRO A 1 94 ? -15.784 -0.557 -3.074 1.00 65.38 94 PRO A O 1
ATOM 703 N N . SER A 1 95 ? -14.788 -2.287 -2.043 1.00 56.66 95 SER A N 1
ATOM 704 C CA . SER A 1 95 ? -15.280 -2.024 -0.684 1.00 56.66 95 SER A CA 1
ATOM 705 C C . SER A 1 95 ? -14.589 -0.851 0.016 1.00 56.66 95 SER A C 1
ATOM 707 O O . SER A 1 95 ? -15.100 -0.376 1.028 1.00 56.66 95 SER A O 1
ATOM 709 N N . ALA A 1 96 ? -13.505 -0.301 -0.542 1.00 51.38 96 ALA A N 1
ATOM 710 C CA . ALA A 1 96 ? -12.827 0.894 -0.025 1.00 51.38 96 ALA A CA 1
ATOM 711 C C . ALA A 1 96 ? -13.673 2.191 -0.074 1.00 51.38 96 ALA A C 1
ATOM 713 O O . ALA A 1 96 ? -13.174 3.257 0.276 1.00 51.38 96 ALA A O 1
ATOM 714 N N . SER A 1 97 ? -14.949 2.112 -0.471 1.00 40.88 97 SER A N 1
ATOM 715 C CA . SER A 1 97 ? -15.803 3.240 -0.841 1.00 40.88 97 SER A CA 1
ATOM 716 C C . SER A 1 97 ? -17.082 3.368 0.002 1.00 40.88 97 SER A C 1
ATOM 718 O O . SER A 1 97 ? -18.183 3.493 -0.532 1.00 40.88 97 SER A O 1
ATOM 720 N N . GLN A 1 98 ? -16.986 3.451 1.333 1.00 38.84 98 GLN A N 1
ATOM 721 C CA . GLN A 1 98 ? -18.112 3.996 2.105 1.00 38.84 98 GLN A CA 1
ATOM 722 C C . GLN A 1 98 ? -18.037 5.529 2.151 1.00 38.84 98 GLN A C 1
ATOM 724 O O . GLN A 1 98 ? -17.691 6.122 3.158 1.00 38.84 98 GLN A O 1
ATOM 729 N N . LYS A 1 99 ? -18.426 6.144 1.026 1.00 40.50 99 LYS A N 1
ATOM 730 C CA . LYS A 1 99 ? -18.641 7.585 0.774 1.00 40.50 99 LYS A CA 1
ATOM 731 C C . LYS A 1 99 ? -17.405 8.508 0.877 1.00 40.50 99 LYS A C 1
ATOM 733 O O . LYS A 1 99 ? -16.771 8.633 1.915 1.00 40.50 99 LYS A O 1
ATOM 738 N N . TRP A 1 100 ? -17.212 9.231 -0.237 1.00 33.47 100 TRP A N 1
ATOM 739 C CA . TRP A 1 100 ? -16.304 10.361 -0.520 1.00 33.47 100 TRP A CA 1
ATOM 740 C C . TRP A 1 100 ? -14.890 10.052 -1.056 1.00 33.47 100 TRP A C 1
ATOM 742 O O . TRP A 1 100 ? -13.901 10.220 -0.358 1.00 33.47 100 TRP A O 1
ATOM 752 N N . ALA A 1 101 ? -14.794 9.777 -2.361 1.00 35.72 101 ALA A N 1
ATOM 753 C CA . ALA A 1 101 ? -13.921 10.538 -3.264 1.00 35.72 101 ALA A CA 1
ATOM 754 C C . ALA A 1 101 ? -14.474 10.406 -4.683 1.00 35.72 101 ALA A C 1
ATOM 756 O O . ALA A 1 101 ? -14.736 9.308 -5.186 1.00 35.72 101 ALA A O 1
ATOM 757 N N . GLU A 1 102 ? -14.711 11.555 -5.294 1.00 46.88 102 GLU A N 1
ATOM 758 C CA . GLU A 1 102 ? -15.383 11.693 -6.571 1.00 46.88 102 GLU A CA 1
ATOM 759 C C . GLU A 1 102 ? -14.641 10.899 -7.661 1.00 46.88 102 GLU A C 1
ATOM 761 O O . GLU A 1 102 ? -13.430 10.998 -7.854 1.00 46.88 102 GLU A O 1
ATOM 766 N N . THR A 1 103 ? -15.412 10.087 -8.386 1.00 51.59 103 THR A N 1
ATOM 767 C CA . THR A 1 103 ? -15.071 9.331 -9.608 1.00 51.59 103 THR A CA 1
ATOM 768 C C . THR A 1 103 ? -14.261 8.025 -9.505 1.00 51.59 103 THR A C 1
ATOM 770 O O . THR A 1 103 ? -14.426 7.196 -10.398 1.00 51.59 103 THR A O 1
ATOM 773 N N . ALA A 1 104 ? -13.464 7.764 -8.457 1.00 55.69 104 ALA A N 1
ATOM 774 C CA . ALA A 1 104 ? -12.636 6.535 -8.383 1.00 55.69 104 ALA A CA 1
ATOM 775 C C . ALA A 1 104 ? -12.798 5.668 -7.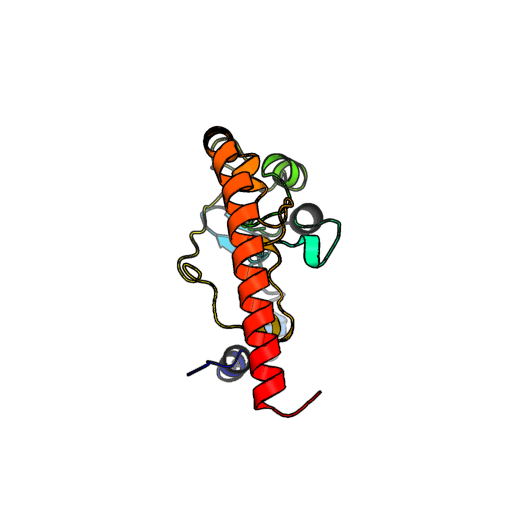115 1.00 55.69 104 ALA A C 1
ATOM 777 O O . ALA A 1 104 ? -12.245 4.571 -7.069 1.00 55.69 104 ALA A O 1
ATOM 778 N N . GLY A 1 105 ? -13.568 6.114 -6.113 1.00 65.62 105 GLY A N 1
ATOM 779 C CA . GLY A 1 105 ? -13.913 5.289 -4.944 1.00 65.62 105 GLY A CA 1
ATOM 780 C C . GLY A 1 105 ? -12.880 5.254 -3.809 1.00 65.62 105 GLY A C 1
ATOM 781 O O . GLY A 1 105 ? -12.986 4.403 -2.932 1.00 65.62 105 GLY A O 1
ATOM 782 N N . PHE A 1 106 ? -11.905 6.168 -3.792 1.00 72.75 106 PHE A N 1
ATOM 783 C CA . PHE A 1 106 ? -11.019 6.377 -2.634 1.00 72.75 106 PHE A CA 1
ATOM 784 C C . PHE A 1 106 ? -11.743 7.148 -1.515 1.00 72.75 106 PHE A C 1
ATOM 786 O O . PHE A 1 106 ? -12.820 7.682 -1.743 1.00 72.75 106 PHE A O 1
ATOM 793 N N . THR A 1 107 ? -11.188 7.194 -0.301 1.00 75.75 107 THR A N 1
ATOM 794 C CA . THR A 1 107 ? -11.822 7.863 0.866 1.00 75.75 107 THR A CA 1
ATOM 795 C C . THR A 1 107 ? -10.977 8.964 1.497 1.00 75.75 107 THR A C 1
ATOM 797 O O . THR A 1 107 ? -11.487 9.803 2.233 1.00 75.75 107 THR A O 1
ATOM 800 N N . ALA A 1 108 ? -9.674 8.976 1.223 1.00 81.12 108 ALA A N 1
ATOM 801 C CA . ALA A 1 108 ? -8.742 9.975 1.722 1.00 81.12 108 ALA A CA 1
ATOM 802 C C . ALA A 1 108 ? -7.585 10.148 0.734 1.00 81.12 108 ALA A C 1
ATOM 804 O O . ALA A 1 108 ? -7.233 9.217 0.007 1.00 81.12 108 ALA A O 1
ATOM 805 N N . HIS A 1 109 ? -6.975 11.334 0.737 1.00 83.88 109 HIS A N 1
ATOM 806 C CA . HIS A 1 109 ? -5.785 11.636 -0.052 1.00 83.88 109 HIS A CA 1
ATOM 807 C C . HIS A 1 109 ? -4.591 11.836 0.883 1.00 83.88 109 HIS A C 1
ATOM 809 O O . HIS A 1 109 ? -4.643 12.659 1.796 1.00 83.88 109 HIS A O 1
ATOM 815 N N . PHE A 1 110 ? -3.508 11.100 0.644 1.00 85.69 110 PHE A N 1
ATOM 816 C CA . PHE A 1 110 ? -2.260 11.241 1.387 1.00 85.69 110 PHE A CA 1
ATOM 817 C C . PHE A 1 110 ? -1.230 11.964 0.526 1.00 85.69 110 PHE A C 1
ATOM 819 O O . PHE A 1 110 ? -0.922 11.520 -0.575 1.00 85.69 110 PHE A O 1
ATOM 826 N N . VAL A 1 111 ? -0.679 13.062 1.043 1.00 87.38 111 VAL A N 1
ATOM 827 C CA . VAL A 1 111 ? 0.394 13.812 0.382 1.00 87.38 111 VAL A CA 1
ATOM 828 C C . VAL A 1 111 ? 1.713 13.481 1.068 1.00 87.38 111 VAL A C 1
ATOM 830 O O . VAL A 1 111 ? 1.924 13.834 2.227 1.00 87.38 111 VAL A O 1
ATOM 833 N N . THR A 1 112 ? 2.609 12.800 0.355 1.00 85.44 112 THR A N 1
ATOM 834 C CA . THR A 1 112 ? 3.977 12.540 0.821 1.00 85.44 112 THR A CA 1
ATOM 835 C C . THR A 1 112 ? 4.879 13.712 0.443 1.00 85.44 112 THR A C 1
ATOM 837 O O . THR A 1 112 ? 5.143 13.926 -0.740 1.00 85.44 112 THR A O 1
ATOM 840 N N . SER A 1 113 ? 5.348 14.478 1.430 1.00 88.62 113 SER A N 1
ATOM 841 C CA . SER A 1 113 ? 6.226 15.641 1.217 1.00 88.62 113 SER A CA 1
ATOM 842 C C . SER A 1 113 ? 7.719 15.321 1.327 1.00 88.62 113 SER A C 1
ATOM 844 O O . SER A 1 113 ? 8.556 16.123 0.915 1.00 88.62 113 SER A O 1
ATOM 846 N N . ASP A 1 114 ? 8.073 14.161 1.875 1.00 83.12 114 ASP A N 1
ATOM 847 C CA . ASP A 1 114 ? 9.446 13.773 2.182 1.00 83.12 114 ASP A CA 1
ATOM 848 C C . ASP A 1 114 ? 10.297 13.305 0.979 1.00 83.12 114 ASP A C 1
ATOM 850 O O . ASP A 1 114 ? 11.514 13.502 1.042 1.00 83.12 114 ASP A O 1
ATOM 854 N N . PRO A 1 115 ? 9.754 12.767 -0.138 1.00 76.50 115 PRO A N 1
ATOM 855 C CA . PRO A 1 115 ? 10.569 12.346 -1.275 1.00 76.50 115 PRO A CA 1
ATOM 856 C C . PRO A 1 115 ? 10.496 13.322 -2.463 1.00 76.50 115 PRO A C 1
ATOM 858 O O . PRO A 1 115 ? 10.264 12.895 -3.591 1.00 76.50 115 PRO A O 1
ATOM 861 N N . TYR A 1 116 ? 10.720 14.626 -2.261 1.00 76.00 116 TYR A N 1
ATOM 862 C CA . TYR A 1 116 ? 10.836 15.552 -3.406 1.00 76.00 116 TYR A CA 1
ATOM 863 C C . TYR A 1 116 ? 12.069 15.249 -4.282 1.00 76.00 116 TYR A C 1
ATOM 865 O O . TYR A 1 116 ? 12.058 15.461 -5.492 1.00 76.00 116 TYR A O 1
ATOM 873 N N . ALA A 1 117 ? 13.129 14.708 -3.677 1.00 78.00 117 ALA A N 1
ATOM 874 C CA . ALA A 1 117 ? 14.315 14.230 -4.373 1.00 78.00 117 ALA A CA 1
ATOM 875 C C . ALA A 1 117 ? 14.642 12.797 -3.947 1.00 78.00 117 ALA A C 1
ATOM 877 O O . ALA A 1 117 ? 14.400 12.393 -2.806 1.00 78.00 117 ALA A O 1
ATOM 878 N N . MET A 1 118 ? 15.234 12.030 -4.862 1.00 79.00 118 MET A N 1
ATOM 879 C CA . MET A 1 118 ? 15.658 10.665 -4.567 1.00 79.00 118 MET A CA 1
ATOM 880 C C . MET A 1 118 ? 16.747 10.668 -3.491 1.00 79.00 118 MET A C 1
ATOM 882 O O . MET A 1 118 ? 17.818 11.249 -3.662 1.00 79.00 118 MET A O 1
ATOM 886 N N . GLY A 1 119 ? 16.464 9.997 -2.375 1.00 82.50 119 GLY A N 1
ATOM 887 C CA . GLY A 1 119 ? 17.427 9.833 -1.293 1.00 82.50 119 GLY A CA 1
ATOM 888 C C . GLY A 1 119 ? 18.637 8.998 -1.717 1.00 82.50 119 GLY A C 1
ATOM 889 O O . GLY A 1 119 ? 18.535 8.089 -2.542 1.00 82.50 119 GLY A O 1
ATOM 890 N N . TRP A 1 120 ? 19.782 9.270 -1.097 1.00 86.44 120 TRP A N 1
ATOM 891 C CA . TRP A 1 120 ? 21.014 8.511 -1.305 1.00 86.44 120 TRP A CA 1
ATOM 892 C C . TRP A 1 120 ? 20.896 7.097 -0.719 1.00 86.44 120 TRP A C 1
ATOM 894 O O . TRP A 1 120 ? 20.926 6.906 0.498 1.00 86.44 120 TRP A O 1
ATOM 904 N N . ARG A 1 121 ? 20.745 6.097 -1.592 1.00 86.06 121 ARG A N 1
ATOM 905 C CA . ARG A 1 121 ? 20.689 4.674 -1.231 1.00 86.06 121 ARG A CA 1
ATOM 906 C C . ARG A 1 121 ? 21.858 3.954 -1.899 1.00 86.06 121 ARG A C 1
ATOM 908 O O . ARG A 1 121 ? 21.798 3.687 -3.093 1.00 86.06 121 ARG A O 1
ATOM 915 N N . TYR A 1 122 ? 22.889 3.617 -1.120 1.00 87.38 122 TYR A N 1
ATOM 916 C CA . TYR A 1 122 ? 24.105 2.956 -1.623 1.00 87.38 122 TYR A CA 1
ATOM 917 C C . TYR A 1 122 ? 23.800 1.689 -2.423 1.00 87.38 122 TYR A C 1
ATOM 919 O O . TYR A 1 122 ? 24.283 1.543 -3.532 1.00 87.38 122 TYR A O 1
ATOM 927 N N . ILE A 1 123 ? 22.870 0.856 -1.943 1.00 84.81 123 ILE A N 1
ATOM 928 C CA . ILE A 1 123 ? 22.459 -0.365 -2.650 1.00 84.81 123 ILE A CA 1
ATOM 929 C C . ILE A 1 123 ? 21.905 -0.111 -4.062 1.00 84.81 123 ILE A C 1
ATOM 931 O O . ILE A 1 123 ? 21.944 -1.006 -4.892 1.00 84.81 123 ILE A O 1
ATOM 935 N N . TYR A 1 124 ? 21.374 1.076 -4.359 1.00 85.81 124 TYR A N 1
ATOM 936 C CA . TYR A 1 124 ? 20.956 1.416 -5.720 1.00 85.81 124 TYR A CA 1
ATOM 937 C C . TYR A 1 124 ? 22.124 1.924 -6.561 1.00 85.81 124 TYR A C 1
ATOM 939 O O . TYR A 1 124 ? 22.200 1.591 -7.734 1.00 85.81 124 TYR A O 1
ATOM 947 N N . MET A 1 125 ? 23.041 2.686 -5.966 1.00 86.62 125 MET A N 1
ATOM 948 C CA . MET A 1 125 ? 24.226 3.212 -6.652 1.00 86.62 125 MET A CA 1
ATOM 949 C C . MET A 1 125 ? 25.213 2.106 -7.010 1.00 86.62 125 MET A C 1
ATOM 951 O O . MET A 1 125 ? 25.665 2.044 -8.143 1.00 86.62 125 MET A O 1
ATOM 955 N N . ASP A 1 126 ? 25.473 1.193 -6.078 1.00 89.75 126 ASP A N 1
ATOM 956 C CA . ASP A 1 126 ? 26.396 0.074 -6.280 1.00 89.75 126 ASP A CA 1
ATOM 957 C C . ASP A 1 126 ? 25.883 -0.923 -7.334 1.00 89.75 126 ASP A C 1
ATOM 959 O O . ASP A 1 126 ? 26.660 -1.698 -7.881 1.00 89.75 126 ASP A O 1
ATOM 963 N N . ASN A 1 127 ? 24.574 -0.905 -7.616 1.00 87.88 127 ASN A N 1
ATOM 964 C CA . ASN A 1 127 ? 23.924 -1.782 -8.590 1.00 87.88 127 ASN A CA 1
ATOM 965 C C . ASN A 1 127 ? 23.424 -1.036 -9.840 1.00 87.88 127 ASN A C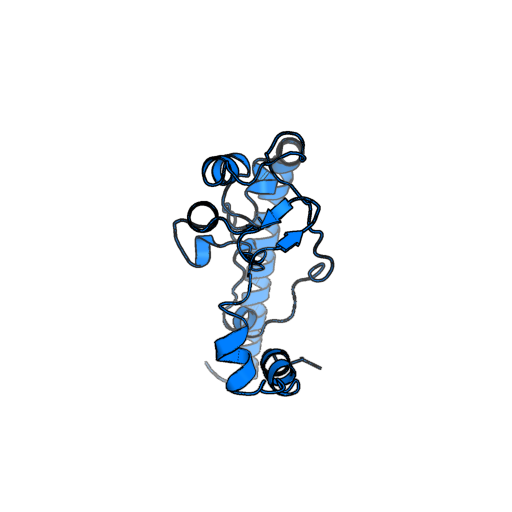 1
ATOM 967 O O . ASN A 1 127 ? 22.670 -1.623 -10.615 1.00 87.88 127 ASN A O 1
ATOM 971 N N . ASP A 1 128 ? 23.770 0.248 -10.012 1.00 87.75 128 ASP A N 1
ATOM 972 C CA . ASP A 1 128 ? 23.267 1.107 -11.100 1.00 87.75 128 ASP A CA 1
ATOM 973 C C . ASP A 1 128 ? 21.737 1.000 -11.299 1.00 87.75 128 ASP A C 1
ATOM 975 O O . ASP A 1 128 ? 21.203 1.023 -12.412 1.00 87.75 128 ASP A O 1
ATOM 979 N N . TYR A 1 129 ? 21.004 0.854 -10.193 1.00 85.00 129 TYR A N 1
ATOM 980 C CA . TYR A 1 129 ? 19.606 0.448 -10.203 1.00 85.00 129 TYR A CA 1
ATOM 981 C C . TYR A 1 129 ? 18.666 1.629 -9.977 1.00 85.00 129 TYR A C 1
ATOM 983 O O . TYR A 1 129 ? 18.601 2.214 -8.893 1.00 85.00 129 TYR A O 1
ATOM 991 N N . ASN A 1 130 ? 17.863 1.938 -10.992 1.00 87.12 130 ASN A N 1
ATOM 992 C CA . ASN A 1 130 ? 16.703 2.807 -10.858 1.00 87.12 130 ASN A CA 1
ATOM 993 C C . ASN A 1 130 ? 15.577 2.312 -11.782 1.00 87.12 130 ASN A C 1
ATOM 995 O O . ASN A 1 130 ? 15.701 2.446 -13.003 1.00 87.12 130 ASN A O 1
ATOM 999 N N . PRO A 1 131 ? 14.478 1.770 -11.226 1.00 81.00 131 PRO A N 1
ATOM 1000 C CA . PRO A 1 131 ? 13.420 1.162 -12.026 1.00 81.00 131 PRO A CA 1
ATOM 1001 C C . PRO A 1 131 ? 12.637 2.184 -12.859 1.00 81.00 131 PRO A C 1
ATOM 1003 O O . PRO A 1 131 ? 12.058 1.815 -13.868 1.00 81.00 131 PRO A O 1
ATOM 1006 N N . PHE A 1 132 ? 12.663 3.469 -12.494 1.00 81.69 132 PHE A N 1
ATOM 1007 C CA . PHE A 1 132 ? 11.913 4.520 -13.193 1.00 81.69 132 PHE A CA 1
ATOM 1008 C C . PHE A 1 132 ? 12.652 5.098 -14.413 1.00 81.69 132 PHE A C 1
ATOM 1010 O O . PHE A 1 132 ? 12.125 5.968 -15.101 1.00 81.69 132 PHE A O 1
ATOM 1017 N N . LEU A 1 133 ? 13.900 4.678 -14.663 1.00 80.94 133 LEU A N 1
ATOM 1018 C CA . LEU A 1 133 ? 14.667 5.112 -15.841 1.00 80.94 133 LEU A CA 1
ATOM 1019 C C . LEU A 1 133 ? 14.419 4.235 -17.068 1.00 80.94 133 LEU A C 1
ATOM 1021 O O . LEU A 1 133 ? 14.812 4.609 -18.177 1.00 80.94 133 LEU A O 1
ATOM 1025 N N . VAL A 1 134 ? 13.815 3.064 -16.882 1.00 74.06 134 VAL A N 1
ATOM 1026 C CA . VAL A 1 134 ? 13.395 2.219 -17.995 1.00 74.06 134 VAL A CA 1
ATOM 1027 C C . VAL A 1 134 ? 12.116 2.811 -18.578 1.00 74.06 134 VAL A C 1
ATOM 1029 O O . VAL A 1 134 ? 11.225 3.241 -17.855 1.00 74.06 134 VAL A O 1
ATOM 1032 N N . ALA A 1 135 ? 12.049 2.888 -19.906 1.00 67.31 135 ALA A N 1
ATOM 1033 C CA . ALA A 1 135 ? 10.888 3.412 -20.617 1.00 67.31 135 ALA A CA 1
ATOM 1034 C C . ALA A 1 135 ? 9.781 2.347 -20.718 1.00 67.31 135 ALA A C 1
ATOM 1036 O O . ALA A 1 135 ? 9.406 1.938 -21.817 1.00 67.31 135 ALA A O 1
ATOM 1037 N N . ASP A 1 136 ? 9.304 1.883 -19.569 1.00 77.31 136 ASP A N 1
ATOM 1038 C CA . ASP A 1 136 ? 8.152 1.003 -19.412 1.00 77.31 136 ASP A CA 1
ATOM 1039 C C . ASP A 1 136 ? 7.098 1.677 -18.507 1.00 77.31 136 ASP A C 1
ATOM 1041 O O . ASP A 1 136 ? 7.143 2.887 -18.280 1.00 77.31 136 ASP A O 1
ATOM 1045 N N . HIS A 1 137 ? 6.106 0.920 -18.039 1.00 77.94 137 HIS A N 1
ATOM 1046 C CA . HIS A 1 137 ? 5.039 1.438 -17.181 1.00 77.94 137 HIS A CA 1
ATOM 1047 C C . HIS A 1 137 ? 5.402 1.423 -15.677 1.00 77.94 137 HIS A C 1
ATOM 1049 O O . HIS A 1 137 ? 4.543 1.722 -14.841 1.00 77.94 137 HIS A O 1
ATOM 1055 N N . VAL A 1 138 ? 6.648 1.092 -15.283 1.00 82.62 138 VAL A N 1
ATOM 1056 C CA . VAL A 1 138 ? 7.018 0.947 -13.863 1.00 82.62 138 VAL A CA 1
ATOM 1057 C C . VAL A 1 138 ? 6.986 2.307 -13.210 1.00 82.62 138 VAL A C 1
ATOM 1059 O O . VAL A 1 138 ? 7.822 3.169 -13.451 1.00 82.62 138 VAL A O 1
ATOM 1062 N N . GLY A 1 139 ? 6.008 2.476 -12.324 1.00 80.81 139 GLY A N 1
ATOM 1063 C CA . GLY A 1 139 ? 5.894 3.667 -11.505 1.00 80.81 139 GLY A CA 1
ATOM 1064 C C . GLY A 1 139 ? 5.342 4.891 -12.218 1.00 80.81 139 GLY A C 1
ATOM 1065 O O . GLY A 1 139 ? 5.461 5.986 -11.675 1.00 80.81 139 GLY A O 1
ATOM 1066 N N . VAL A 1 140 ? 4.778 4.734 -13.415 1.00 83.31 140 VAL A N 1
ATOM 1067 C CA . VAL A 1 140 ? 4.275 5.857 -14.222 1.00 83.31 140 VAL A CA 1
ATOM 1068 C C . VAL A 1 140 ? 2.845 5.658 -14.710 1.00 83.31 140 VAL A C 1
ATOM 1070 O O . VAL A 1 140 ? 2.277 6.586 -15.287 1.00 83.31 140 VAL A O 1
ATOM 1073 N N . GLU A 1 141 ? 2.236 4.494 -14.467 1.00 83.69 141 GLU A N 1
ATOM 1074 C CA . GLU A 1 141 ? 0.952 4.131 -15.078 1.00 83.69 141 GLU A CA 1
ATOM 1075 C C . GLU A 1 141 ? -0.163 5.124 -14.740 1.00 83.69 141 GLU A C 1
ATOM 1077 O O . GLU A 1 141 ? -0.994 5.450 -15.588 1.00 83.69 141 GLU A O 1
ATOM 1082 N N . LEU A 1 142 ? -0.154 5.690 -13.534 1.00 76.62 142 LEU A N 1
ATOM 1083 C CA . LEU A 1 142 ? -1.106 6.735 -13.159 1.00 76.62 142 LEU A CA 1
ATOM 1084 C C . LEU A 1 142 ? -0.969 7.993 -14.011 1.00 76.62 142 LEU A C 1
ATOM 1086 O O . LEU A 1 142 ? -1.971 8.508 -14.494 1.00 76.62 142 LEU A O 1
ATOM 1090 N N . GLY A 1 143 ? 0.257 8.450 -14.265 1.00 73.31 143 GLY A N 1
ATOM 1091 C CA . GLY A 1 143 ? 0.496 9.602 -15.133 1.00 73.31 143 GLY A CA 1
ATOM 1092 C C . GLY A 1 143 ? 0.131 9.337 -16.596 1.00 73.31 143 GLY A C 1
ATOM 1093 O O . GLY A 1 143 ? -0.246 10.260 -17.307 1.00 73.31 143 GLY A O 1
ATOM 1094 N N . VAL A 1 144 ? 0.209 8.087 -17.059 1.00 78.25 144 VAL A N 1
ATOM 1095 C CA . VAL A 1 144 ? -0.142 7.712 -18.443 1.00 78.25 144 VAL A CA 1
ATOM 1096 C C . VAL A 1 144 ? -1.651 7.532 -18.620 1.00 78.25 144 VAL A C 1
ATOM 1098 O O . VAL A 1 144 ? -2.211 7.859 -19.669 1.00 78.25 144 VAL A O 1
ATOM 1101 N N . THR A 1 145 ? -2.328 6.995 -17.610 1.00 74.31 145 THR A N 1
ATOM 1102 C CA . THR A 1 145 ? -3.766 6.702 -17.676 1.00 74.31 145 THR A CA 1
ATOM 1103 C C . THR A 1 145 ? -4.638 7.906 -17.341 1.00 74.31 145 THR A C 1
ATOM 1105 O O . THR A 1 145 ? -5.779 7.961 -17.815 1.00 74.31 145 THR A O 1
ATOM 1108 N N . ASP A 1 146 ? -4.094 8.883 -16.613 1.00 69.50 146 ASP A N 1
ATOM 1109 C CA . ASP A 1 146 ? -4.770 10.126 -16.261 1.00 69.50 146 ASP A CA 1
ATOM 1110 C C . ASP A 1 146 ? -5.098 10.991 -17.503 1.00 69.50 146 ASP A C 1
ATOM 1112 O O . ASP A 1 146 ? -4.243 11.180 -18.379 1.00 69.50 146 ASP A O 1
ATOM 1116 N N . PRO A 1 147 ? -6.325 11.538 -17.617 1.00 64.06 147 PRO A N 1
ATOM 1117 C CA . PRO A 1 147 ? -6.724 12.374 -18.750 1.00 64.06 147 PRO A CA 1
ATOM 1118 C C . PRO A 1 147 ? -5.840 13.612 -18.970 1.00 64.06 147 PRO A C 1
ATOM 1120 O O . PRO A 1 147 ? -5.606 13.991 -20.118 1.00 64.06 147 PRO A O 1
ATOM 1123 N N . PHE A 1 148 ? -5.328 14.237 -17.905 1.00 58.72 148 PHE A N 1
ATOM 1124 C CA . PHE A 1 148 ? -4.420 15.384 -17.996 1.00 58.72 148 PHE A CA 1
ATOM 1125 C C . PHE A 1 148 ? -3.011 14.955 -18.410 1.00 58.72 148 PHE A C 1
ATOM 1127 O O . PHE A 1 148 ? -2.351 15.636 -19.202 1.00 58.72 148 PHE A O 1
ATOM 1134 N N . GLY A 1 149 ? -2.566 13.796 -17.925 1.00 55.06 149 GLY A N 1
ATOM 1135 C CA . GLY A 1 149 ? -1.290 13.200 -18.304 1.00 55.06 149 GLY A CA 1
ATOM 1136 C C . GLY A 1 149 ? -1.225 12.810 -19.783 1.00 55.06 149 GLY A C 1
ATOM 1137 O O . GLY A 1 149 ? -0.243 13.129 -20.455 1.00 55.06 149 GLY A O 1
ATOM 1138 N N . LYS A 1 150 ? -2.302 12.243 -20.347 1.00 52.69 150 LYS A N 1
ATOM 1139 C CA . LYS A 1 150 ? -2.401 11.878 -21.779 1.00 52.69 150 LYS A CA 1
ATOM 1140 C C . LYS A 1 150 ? -2.155 13.045 -22.733 1.00 52.69 150 LYS A C 1
ATOM 1142 O O . LYS A 1 150 ? -1.500 12.863 -23.757 1.00 52.69 150 LYS A O 1
ATOM 1147 N N . ASN A 1 151 ? -2.615 14.243 -22.378 1.00 46.25 151 ASN A N 1
ATOM 1148 C CA . ASN A 1 151 ? -2.424 15.446 -23.194 1.00 46.25 151 ASN A CA 1
ATOM 1149 C C . ASN A 1 151 ? -0.986 15.998 -23.127 1.00 46.25 151 ASN A C 1
ATOM 1151 O O . ASN A 1 151 ? -0.584 16.774 -23.990 1.00 46.25 151 ASN A O 1
ATOM 1155 N N . SER A 1 152 ? -0.196 15.564 -22.139 1.00 47.19 152 SER A N 1
ATOM 1156 C CA . SER A 1 152 ? 1.210 15.955 -21.929 1.00 47.19 152 SER A CA 1
ATOM 1157 C C . SER A 1 152 ? 2.208 14.836 -22.300 1.00 47.19 152 SER A C 1
ATOM 1159 O O . SER A 1 152 ? 3.403 15.082 -22.498 1.00 47.19 152 SER A O 1
ATOM 1161 N N . ALA A 1 153 ? 1.715 13.601 -22.443 1.00 47.03 153 ALA A N 1
ATOM 1162 C CA . ALA A 1 153 ? 2.466 12.364 -22.650 1.00 47.03 153 ALA A CA 1
ATOM 1163 C C . ALA A 1 153 ? 3.375 12.279 -23.896 1.00 47.03 153 ALA A C 1
ATOM 1165 O O . ALA A 1 153 ? 4.444 11.671 -23.755 1.00 47.03 153 ALA A O 1
ATOM 1166 N N . PRO A 1 154 ? 3.070 12.863 -25.083 1.00 45.28 154 PRO A N 1
ATOM 1167 C CA . PRO A 1 154 ? 3.975 12.732 -26.234 1.00 45.28 154 PRO A CA 1
ATOM 1168 C C . PRO A 1 154 ? 5.374 13.317 -25.967 1.00 45.28 154 PRO A C 1
ATOM 1170 O O . PRO A 1 154 ? 6.359 12.848 -26.538 1.00 45.28 154 PRO A O 1
ATOM 1173 N N . ASN A 1 155 ? 5.494 14.258 -25.024 1.00 43.00 155 ASN A N 1
ATOM 1174 C CA . ASN A 1 155 ? 6.772 14.857 -24.635 1.00 43.00 155 ASN A CA 1
ATOM 1175 C C . ASN A 1 155 ? 7.466 14.131 -23.464 1.00 43.00 155 ASN A C 1
ATOM 1177 O O . ASN A 1 155 ? 8.694 14.155 -23.379 1.00 43.00 155 ASN A O 1
ATOM 1181 N N . MET A 1 156 ? 6.732 13.424 -22.594 1.00 39.72 156 MET A N 1
ATOM 1182 C CA . MET A 1 156 ? 7.306 12.734 -21.423 1.00 39.72 156 MET A CA 1
ATOM 1183 C C . MET A 1 156 ? 8.031 11.429 -21.779 1.00 39.72 156 MET A C 1
ATOM 1185 O O . MET A 1 156 ? 9.128 11.182 -21.275 1.00 39.72 156 MET A O 1
ATOM 1189 N N . VAL A 1 157 ? 7.480 10.617 -22.688 1.00 44.66 157 VAL A N 1
ATOM 1190 C CA . VAL A 1 157 ? 8.126 9.365 -23.143 1.00 44.66 157 VAL A CA 1
ATOM 1191 C C . VAL A 1 157 ? 9.406 9.667 -23.942 1.00 44.66 157 VAL A C 1
ATOM 1193 O O . VAL A 1 157 ? 10.418 8.977 -23.807 1.00 44.66 157 VAL A O 1
ATOM 1196 N N . SER A 1 158 ? 9.390 10.754 -24.721 1.00 39.84 158 SER A N 1
ATOM 1197 C CA . SER A 1 158 ? 10.539 11.281 -25.473 1.00 39.84 158 SER A CA 1
ATOM 1198 C C . SER A 1 158 ? 11.655 11.820 -24.557 1.00 39.84 158 SER A C 1
ATOM 1200 O O . SER A 1 158 ? 12.835 11.483 -24.729 1.00 39.84 158 SER A O 1
ATOM 1202 N N . MET A 1 159 ? 11.297 12.594 -23.521 1.00 35.94 159 MET A N 1
ATOM 1203 C CA . MET A 1 159 ? 12.258 13.094 -22.529 1.00 35.94 159 MET A CA 1
ATOM 1204 C C . MET A 1 159 ? 12.853 11.969 -21.678 1.00 35.94 159 MET A C 1
ATOM 1206 O O . MET A 1 159 ? 14.067 11.961 -21.473 1.00 35.94 159 MET A O 1
ATOM 1210 N N . SER A 1 160 ? 12.051 10.989 -21.245 1.00 39.00 160 SER A N 1
ATOM 1211 C CA . SER A 1 160 ? 12.535 9.853 -20.445 1.00 39.00 160 SER A CA 1
ATOM 1212 C C . SER A 1 160 ? 13.578 9.021 -21.204 1.00 39.00 160 SER A C 1
ATOM 1214 O O . SER A 1 160 ? 14.654 8.732 -20.677 1.00 39.00 160 SER A O 1
ATOM 1216 N N . ARG A 1 161 ? 13.356 8.764 -22.502 1.00 38.56 161 ARG A N 1
ATOM 1217 C CA . ARG A 1 161 ? 14.323 8.061 -23.370 1.00 38.56 161 ARG A CA 1
ATOM 1218 C C . ARG A 1 161 ? 15.646 8.830 -23.527 1.00 38.56 161 ARG A C 1
ATOM 1220 O O . ARG A 1 161 ? 16.719 8.229 -23.561 1.00 38.56 161 ARG A O 1
ATOM 1227 N N . THR A 1 162 ? 15.586 10.162 -23.569 1.00 38.38 162 THR A N 1
ATOM 1228 C CA . THR A 1 162 ? 16.765 11.038 -23.709 1.00 38.38 162 THR A CA 1
ATOM 1229 C C . THR A 1 162 ? 17.554 11.177 -22.401 1.00 38.38 162 THR A C 1
ATOM 1231 O O . THR A 1 162 ? 18.789 11.175 -22.416 1.00 38.38 162 THR A O 1
ATOM 1234 N N . ILE A 1 163 ? 16.858 11.281 -21.265 1.00 45.34 163 ILE A N 1
ATOM 1235 C CA . ILE A 1 163 ? 17.458 11.391 -19.929 1.00 45.34 163 ILE A CA 1
ATOM 1236 C C . ILE A 1 163 ? 18.061 10.049 -19.504 1.00 45.34 163 ILE A C 1
ATOM 1238 O O . ILE A 1 163 ? 19.210 10.031 -19.074 1.00 45.34 163 ILE A O 1
ATOM 1242 N N . SER A 1 164 ? 17.363 8.930 -19.719 1.00 43.75 164 SER A N 1
ATOM 1243 C CA . SER A 1 164 ? 17.876 7.580 -19.441 1.00 43.75 164 SER A CA 1
ATOM 1244 C C . SER A 1 164 ? 19.178 7.298 -20.202 1.00 43.75 164 SER A C 1
ATOM 1246 O O . SER A 1 164 ? 20.184 6.919 -19.603 1.00 43.75 164 SER A O 1
ATOM 1248 N N . GLY A 1 165 ? 19.235 7.643 -21.495 1.00 42.19 165 GLY A N 1
ATOM 1249 C CA . GLY A 1 165 ? 20.450 7.502 -22.305 1.00 42.19 165 GLY A CA 1
ATOM 1250 C C . GLY A 1 165 ? 21.612 8.418 -21.890 1.00 42.19 165 GLY A C 1
ATOM 1251 O O . GLY A 1 165 ? 22.775 8.058 -22.066 1.00 42.19 165 GLY A O 1
ATOM 1252 N N . LYS A 1 166 ? 21.348 9.605 -21.325 1.00 40.88 166 LYS A N 1
ATOM 1253 C CA . LYS A 1 166 ? 22.399 10.486 -20.773 1.00 40.88 166 LYS A CA 1
ATOM 1254 C C . LYS A 1 166 ? 22.859 10.035 -19.381 1.00 40.88 166 LYS A C 1
ATOM 1256 O O . LYS A 1 166 ? 24.059 10.044 -19.122 1.00 40.88 166 LYS A O 1
ATOM 1261 N N . GLN A 1 167 ? 21.939 9.597 -18.524 1.00 45.72 167 GLN A N 1
ATOM 1262 C CA . GLN A 1 167 ? 22.228 9.140 -17.164 1.00 45.72 167 GLN A CA 1
ATOM 1263 C C . GLN A 1 167 ? 22.985 7.803 -17.167 1.00 45.72 167 GLN A C 1
ATOM 1265 O O . GLN A 1 167 ? 23.963 7.677 -16.439 1.00 45.72 167 GLN A O 1
ATOM 1270 N N . GLN A 1 168 ? 22.615 6.847 -18.032 1.00 47.88 168 GLN A N 1
ATOM 1271 C CA . GLN A 1 168 ? 23.339 5.575 -18.194 1.00 47.88 168 GLN A CA 1
ATOM 1272 C C . GLN A 1 168 ? 24.768 5.779 -18.712 1.00 47.88 168 GLN A C 1
ATOM 1274 O O . GLN A 1 168 ? 25.698 5.143 -18.221 1.00 47.88 168 GLN A O 1
ATOM 1279 N N . ARG A 1 169 ? 24.977 6.708 -19.658 1.00 44.91 169 ARG A N 1
ATOM 1280 C CA . ARG A 1 169 ? 26.329 7.064 -20.123 1.00 44.91 169 ARG A CA 1
ATOM 1281 C C . ARG A 1 169 ? 27.169 7.692 -19.015 1.00 44.91 169 ARG A C 1
ATOM 1283 O O . ARG A 1 169 ? 28.335 7.344 -18.880 1.00 44.91 169 ARG A O 1
ATOM 1290 N N . ASN A 1 170 ? 26.582 8.570 -18.204 1.00 41.34 170 ASN A N 1
ATOM 1291 C CA . ASN A 1 170 ? 27.287 9.162 -17.070 1.00 41.34 170 ASN A CA 1
ATOM 1292 C C . ASN A 1 170 ? 27.587 8.116 -15.984 1.00 41.34 170 ASN A C 1
ATOM 1294 O O . ASN A 1 170 ? 28.703 8.100 -15.476 1.00 41.34 170 ASN A O 1
ATOM 1298 N N . GLY A 1 171 ? 26.653 7.205 -15.690 1.00 45.69 171 GLY A N 1
ATOM 1299 C CA . GLY A 1 171 ? 26.862 6.075 -14.778 1.00 45.69 171 GLY A CA 1
ATOM 1300 C C . GLY A 1 171 ? 28.048 5.209 -15.204 1.00 45.69 171 GLY A C 1
ATOM 1301 O O . GLY A 1 171 ? 28.986 5.045 -14.437 1.00 45.69 171 GLY A O 1
ATOM 1302 N N . GLN A 1 172 ? 28.109 4.793 -16.474 1.00 49.62 172 GLN A N 1
ATOM 1303 C CA . GLN A 1 172 ? 29.248 4.015 -16.984 1.00 49.62 172 GLN A CA 1
ATOM 1304 C C . GLN A 1 172 ? 30.589 4.765 -16.941 1.00 49.62 172 GLN A C 1
ATOM 1306 O O . GLN A 1 172 ? 31.632 4.140 -16.739 1.00 49.62 172 GLN A O 1
ATOM 1311 N N . VAL A 1 173 ? 30.588 6.092 -17.113 1.00 49.28 173 VAL A N 1
ATOM 1312 C CA . VAL A 1 173 ? 31.797 6.923 -16.970 1.00 49.28 173 VAL A CA 1
ATOM 1313 C C . VAL A 1 173 ? 32.253 6.978 -15.510 1.00 49.28 173 VAL A C 1
ATOM 1315 O O . VAL A 1 173 ? 33.446 6.826 -15.251 1.00 49.28 173 VAL A O 1
ATOM 1318 N N . PHE A 1 174 ? 31.330 7.121 -14.555 1.00 39.34 174 PHE A N 1
ATOM 1319 C CA . PHE A 1 174 ? 31.651 7.090 -13.126 1.00 39.34 174 PHE A CA 1
ATOM 1320 C C . PHE A 1 174 ? 32.133 5.709 -12.669 1.00 39.34 174 PHE A C 1
ATOM 1322 O O . PHE A 1 174 ? 33.135 5.635 -11.960 1.00 39.34 174 PHE A O 1
ATOM 1329 N N . THR A 1 175 ? 31.511 4.623 -13.132 1.00 47.34 175 THR A N 1
ATOM 1330 C CA . THR A 1 175 ? 31.931 3.250 -12.810 1.00 47.34 175 THR A CA 1
ATOM 1331 C C . THR A 1 175 ? 33.311 2.939 -13.399 1.00 47.34 175 THR A C 1
ATOM 1333 O O . THR A 1 175 ? 34.172 2.409 -12.697 1.00 47.34 175 THR A O 1
ATOM 1336 N N . ARG A 1 176 ? 33.607 3.363 -14.640 1.00 46.47 176 ARG A N 1
ATOM 1337 C CA . ARG A 1 176 ? 34.963 3.249 -15.222 1.00 46.47 176 ARG A CA 1
ATOM 1338 C C . ARG A 1 176 ? 36.005 4.075 -14.471 1.00 46.47 176 ARG A C 1
ATOM 1340 O O . ARG A 1 176 ? 37.119 3.597 -14.272 1.00 46.47 176 ARG A O 1
ATOM 1347 N N . LEU A 1 177 ? 35.658 5.290 -14.051 1.00 42.12 177 LEU A N 1
ATOM 1348 C CA . LEU A 1 177 ? 36.561 6.149 -13.285 1.00 42.12 177 LEU A CA 1
ATOM 1349 C C . LEU A 1 177 ? 36.831 5.565 -11.889 1.00 42.12 177 LEU A C 1
ATOM 1351 O O . LEU A 1 177 ? 37.973 5.558 -11.441 1.00 42.12 177 LEU A O 1
ATOM 1355 N N . ALA A 1 178 ? 35.814 5.000 -11.235 1.00 45.94 178 ALA A N 1
ATOM 1356 C CA . ALA A 1 178 ? 35.951 4.325 -9.947 1.00 45.94 178 ALA A CA 1
ATOM 1357 C C . ALA A 1 178 ? 36.809 3.051 -10.041 1.00 45.94 178 ALA A C 1
ATOM 1359 O O . ALA A 1 178 ? 37.689 2.854 -9.207 1.00 45.94 178 ALA A O 1
ATOM 1360 N N . HIS A 1 179 ? 36.630 2.227 -11.080 1.00 49.72 179 HIS A N 1
ATOM 1361 C CA . HIS A 1 179 ? 37.486 1.057 -11.330 1.00 49.72 179 HIS A CA 1
ATOM 1362 C C . HIS A 1 179 ? 38.948 1.447 -11.608 1.00 49.72 179 HIS A C 1
ATOM 1364 O O . HIS A 1 179 ? 39.864 0.789 -11.114 1.00 49.72 179 HIS A O 1
ATOM 1370 N N . HIS A 1 180 ? 39.175 2.547 -12.335 1.00 47.28 180 HIS A N 1
ATOM 1371 C CA . HIS A 1 180 ? 40.516 3.070 -12.609 1.00 47.28 180 HIS A CA 1
ATOM 1372 C C . HIS A 1 180 ? 41.206 3.614 -11.347 1.00 47.28 180 HIS A C 1
ATOM 1374 O O . HIS A 1 180 ? 42.383 3.342 -11.126 1.00 47.28 180 HIS A O 1
ATOM 1380 N N . ILE A 1 181 ? 40.471 4.325 -10.484 1.00 50.69 181 ILE A N 1
ATOM 1381 C CA . ILE A 1 181 ? 40.989 4.864 -9.213 1.00 50.69 181 ILE A CA 1
ATOM 1382 C C . ILE A 1 181 ? 41.249 3.747 -8.186 1.00 50.69 181 ILE A C 1
ATOM 1384 O O . ILE A 1 181 ? 42.173 3.854 -7.383 1.00 50.69 181 ILE A O 1
ATOM 1388 N N . LEU A 1 182 ? 40.466 2.665 -8.212 1.00 55.38 182 LEU A N 1
ATOM 1389 C CA . LEU A 1 182 ? 40.575 1.552 -7.260 1.00 55.38 182 LEU A CA 1
ATOM 1390 C C . LEU A 1 182 ? 41.494 0.410 -7.727 1.00 55.38 182 LEU A C 1
ATOM 1392 O O . LEU A 1 182 ? 41.605 -0.596 -7.025 1.00 55.38 182 LEU A O 1
ATOM 1396 N N . GLY A 1 183 ? 42.160 0.545 -8.881 1.00 39.75 183 GLY A N 1
ATOM 1397 C CA . GLY A 1 183 ? 43.190 -0.389 -9.356 1.00 39.75 183 GLY A CA 1
ATOM 1398 C C . GLY A 1 183 ? 42.704 -1.813 -9.655 1.00 39.75 183 GLY A C 1
ATOM 1399 O O . GLY A 1 183 ? 43.523 -2.719 -9.790 1.00 39.75 183 GLY A O 1
ATOM 1400 N N . LYS A 1 184 ? 41.389 -2.035 -9.750 1.00 51.22 184 LYS A N 1
ATOM 1401 C CA . LYS A 1 184 ? 40.806 -3.339 -10.080 1.00 51.22 184 LYS A CA 1
ATOM 1402 C C . LYS A 1 184 ? 40.410 -3.336 -11.553 1.00 51.22 184 LYS A C 1
ATOM 1404 O O . LYS A 1 184 ? 39.377 -2.774 -11.921 1.00 51.22 184 LYS A O 1
ATOM 1409 N N . THR A 1 185 ? 41.295 -3.910 -12.368 1.00 44.59 185 THR A N 1
ATOM 1410 C CA . THR A 1 185 ? 40.982 -4.330 -13.742 1.00 44.59 185 THR A CA 1
ATOM 1411 C C . THR A 1 185 ? 40.216 -5.640 -13.723 1.00 44.59 185 THR A C 1
ATOM 1413 O O . THR A 1 185 ? 40.455 -6.441 -12.791 1.00 44.59 185 THR A O 1
#

Foldseek 3Di:
DDPPPVVVVVVVVVDDDDDDDPVCDVPPDDDQQWDADPNDIASHPDAADEDFQQCVVPVCWLLVVLLVCQVVRHHYDYYLQYLDELQSSCVSHVVCAPDDDPPRRHHDDDDDPPPPDDDDDVVCLVVVDDPQLDLHSGGCVHLCVDPVSVVVVVVVSVVSPVVSVVSVVVSVVVVVVVCVVVVPD

Secondary structure (DSSP, 8-state):
----THHHHHHHTTSPPPPPPHHHHHHH-SPP--EEETTEEESSS--EEEES-GGGT-TTHHHHHHHHHHHTT--EEE-SS-SS-HHHHHHH-GGG-SS--TTT---------TTSS----HHHHTTT--GGGSSSSTTTHHHHHSHHHHHHHHHHHHHHHHHHHHHHHHHHHHHHHHHHHTT--

InterPro domains:
  IPR000262 FMN-dependent dehydrogenase [PF01070] (31-95)
  IPR013785 Aldolase-type TIM barrel [G3DSA:3.20.20.70] (16-176)

Radius of gyration: 22.41 Å; chains: 1; bounding box: 62×29×64 Å

pLDDT: mean 71.15, std 18.23, range [32.84, 93.69]

Organism: NCBI:txid108018

Sequence (185 aa):
MPVPAKQKRRTAQHSGNVQSSLRDWFNTGYPALSTTVLGQKLSYLIAIALIGAQIISNTGGEIAVATAAAELNIPFTLSSATWTSFKDVSKANPSASQKWAETAGFTAHFVTSDPYAMGWRYIYMDNDYNPFLVADHVGVELGVTDPFGKNSAPNMVSMSRTISGKQQRNGQVFTRLAHHILGKT